Protein AF-A0A7W7RJV9-F1 (afdb_monomer)

pLDDT: mean 76.3, std 21.94, range [30.33, 95.81]

Secondary structure (DSSP, 8-state):
-------------------PPP---SPPPPHHHHHHHHHHHHHHHHHHHHHHHHHHHHHHHHHHHHHHHHHHHHHHHHHHHHHHHHHHHHHHHHHTT-HHHHHHHHHHHHHHHHHHHHTTEEEE--TT-BHHHHGGGEEEEE--TT--GGGEEEEEEEE-EEEETTS-EEEPEEEEEEE--------S-----------------------------------

Solvent-accessible surface area (backbone atoms only — not comparable to full-atom values): 14125 Å² total; per-residue (Å²): 139,88,80,91,80,82,81,78,86,82,80,86,81,88,74,86,81,67,88,70,76,82,78,78,87,62,80,79,75,54,70,67,58,55,51,52,50,52,54,53,47,52,52,49,52,50,50,50,50,53,48,50,53,50,51,52,51,49,52,50,52,50,55,49,50,52,51,52,52,51,52,52,49,54,52,46,42,52,46,52,51,50,48,53,48,43,74,76,38,48,67,66,36,46,77,70,69,38,51,71,57,55,51,52,52,51,51,48,48,54,51,53,51,51,52,45,42,74,73,41,39,42,79,41,74,62,58,74,37,50,35,77,82,44,53,95,48,44,42,79,79,42,70,63,81,99,62,59,62,86,47,24,20,24,69,40,63,81,39,60,11,34,29,35,78,87,68,52,73,78,39,55,16,32,28,30,44,34,72,63,66,77,86,74,78,86,71,81,85,84,89,74,91,76,88,89,88,88,85,84,90,83,86,85,84,88,79,89,85,87,92,83,92,78,89,79,91,78,90,88,79,87,134

Foldseek 3Di:
DDDDDDDDDDDDDDDPPDDDDPPPPDDPPDVVVVVVVVVVVVVVVVVVVVVVVVVVVVVVVVVVVVVVLVVLQVLLQVLVVLVVCCVVCVVVCVVVVNPVVSVVSVVVSVVSQVVSVVVQKHKAWQAFHQCVVQVVQADEPEEDPPDDSRQKGFNGFPGIWIAGNVGRTSHGTYTYIDGDDPDPPPDDDPPPPDDDDDDDDDDDDDDDDDDDDDDDDDDDDDD

Mean predicted aligned error: 17.77 Å

Structure (mmCIF, N/CA/C/O backbone):
data_AF-A0A7W7RJV9-F1
#
_entry.id   AF-A0A7W7RJV9-F1
#
loop_
_atom_site.group_PDB
_atom_site.id
_atom_site.type_symbol
_atom_site.label_atom_id
_atom_site.label_alt_id
_atom_site.label_comp_id
_atom_site.label_asym_id
_atom_site.label_entity_id
_atom_site.label_seq_id
_atom_site.pdbx_PDB_ins_code
_atom_site.Cartn_x
_atom_site.Cartn_y
_atom_site.Cartn_z
_atom_site.occupancy
_atom_site.B_iso_or_equiv
_atom_site.auth_seq_id
_atom_site.auth_comp_id
_atom_site.auth_asym_id
_atom_site.auth_atom_id
_atom_site.pdbx_PDB_model_num
ATOM 1 N N . MET A 1 1 ? 102.766 18.870 -5.580 1.00 38.28 1 MET A N 1
ATOM 2 C CA . MET A 1 1 ? 103.382 17.533 -5.760 1.00 38.28 1 MET A CA 1
ATOM 3 C C . MET A 1 1 ? 102.440 16.533 -5.104 1.00 38.28 1 MET A C 1
ATOM 5 O O . MET A 1 1 ? 102.032 16.810 -3.995 1.00 38.28 1 MET A O 1
ATOM 9 N N . GLY A 1 2 ? 101.924 15.459 -5.689 1.00 41.22 2 GLY A N 1
ATOM 10 C CA . GLY A 1 2 ? 102.354 14.639 -6.813 1.00 41.22 2 GLY A CA 1
ATOM 11 C C . GLY A 1 2 ? 102.197 13.181 -6.363 1.00 41.22 2 GLY A C 1
ATOM 12 O O . GLY A 1 2 ? 102.908 12.782 -5.455 1.00 41.22 2 GLY A O 1
ATOM 13 N N . ASN A 1 3 ? 101.220 12.460 -6.927 1.00 41.50 3 ASN A N 1
ATOM 14 C CA . ASN A 1 3 ? 101.158 10.995 -7.131 1.00 41.50 3 ASN A CA 1
ATOM 15 C C . ASN A 1 3 ? 99.705 10.645 -7.495 1.00 41.50 3 ASN A C 1
ATOM 17 O O . ASN A 1 3 ? 98.831 10.618 -6.640 1.00 41.50 3 ASN A O 1
ATOM 21 N N . LYS A 1 4 ? 99.303 10.606 -8.774 1.00 49.09 4 LYS A N 1
ATOM 22 C CA . LYS A 1 4 ? 99.668 9.634 -9.827 1.00 49.09 4 LYS A CA 1
ATOM 23 C C . LYS A 1 4 ? 99.605 8.189 -9.324 1.00 49.09 4 LYS A C 1
ATOM 25 O O . LYS A 1 4 ? 100.607 7.659 -8.874 1.00 49.09 4 LYS A O 1
ATOM 30 N N . ASN A 1 5 ? 98.415 7.591 -9.411 1.00 48.25 5 ASN A N 1
ATOM 31 C CA . ASN A 1 5 ? 98.190 6.245 -9.959 1.00 48.25 5 ASN A CA 1
ATOM 32 C C . ASN A 1 5 ? 96.682 5.952 -9.989 1.00 48.25 5 ASN A C 1
ATOM 34 O O . ASN A 1 5 ? 96.134 5.252 -9.144 1.00 48.25 5 ASN A O 1
ATOM 38 N N . LYS A 1 6 ? 95.994 6.528 -10.985 1.00 53.09 6 LYS A N 1
ATOM 39 C CA . LYS A 1 6 ? 94.643 6.100 -11.356 1.00 53.09 6 LYS A CA 1
ATOM 40 C C . LYS A 1 6 ? 94.763 4.858 -12.237 1.00 53.09 6 LYS A C 1
ATOM 42 O O . LYS A 1 6 ? 95.297 4.912 -13.342 1.00 53.09 6 LYS A O 1
ATOM 47 N N . ASN A 1 7 ? 94.292 3.759 -11.659 1.00 52.84 7 ASN A N 1
ATOM 48 C CA . ASN A 1 7 ? 93.896 2.483 -12.249 1.00 52.84 7 ASN A CA 1
ATOM 49 C C . ASN A 1 7 ? 93.634 2.559 -13.763 1.00 52.84 7 ASN A C 1
ATOM 51 O O . ASN A 1 7 ? 92.825 3.345 -14.240 1.00 52.84 7 ASN A O 1
ATOM 55 N N . ARG A 1 8 ? 94.441 1.852 -14.556 1.00 47.34 8 ARG A N 1
ATOM 56 C CA . ARG A 1 8 ? 94.204 0.459 -14.985 1.00 47.34 8 ARG A CA 1
ATOM 57 C C . ARG A 1 8 ? 93.011 0.346 -15.944 1.00 47.34 8 ARG A C 1
ATOM 59 O O . ARG A 1 8 ? 91.892 0.082 -15.541 1.00 47.34 8 ARG A O 1
ATOM 66 N N . ARG A 1 9 ? 93.349 0.473 -17.232 1.00 52.06 9 ARG A N 1
ATOM 67 C CA . ARG A 1 9 ? 92.818 -0.287 -18.378 1.00 52.06 9 ARG A CA 1
ATOM 68 C C . ARG A 1 9 ? 91.294 -0.493 -18.421 1.00 52.06 9 ARG A C 1
ATOM 70 O O . ARG A 1 9 ? 90.807 -1.538 -18.014 1.00 52.06 9 ARG A O 1
ATOM 77 N N . LEU A 1 10 ? 90.598 0.404 -19.116 1.00 48.97 10 LEU A N 1
ATOM 78 C CA . LEU A 1 10 ? 89.437 0.033 -19.928 1.00 48.97 10 LEU A CA 1
ATOM 79 C C . LEU A 1 10 ? 89.770 0.344 -21.386 1.00 48.97 10 LEU A C 1
ATOM 81 O O . LEU A 1 10 ? 89.721 1.486 -21.836 1.00 48.97 10 LEU A O 1
ATOM 85 N N . ARG A 1 11 ? 90.203 -0.697 -22.104 1.00 47.69 11 ARG A N 1
ATOM 86 C CA . ARG A 1 11 ? 90.240 -0.680 -23.561 1.00 47.69 11 ARG A CA 1
ATOM 87 C C . ARG A 1 11 ? 88.799 -0.786 -24.054 1.00 47.69 11 ARG A C 1
ATOM 89 O O . ARG A 1 11 ? 88.106 -1.743 -23.740 1.00 47.69 11 ARG A O 1
ATOM 96 N N . GLN A 1 12 ? 88.409 0.261 -24.766 1.00 54.50 12 GLN A N 1
ATOM 97 C CA . GLN A 1 12 ? 87.421 0.334 -25.837 1.00 54.50 12 GLN A CA 1
ATOM 98 C C . GLN A 1 12 ? 86.868 -1.021 -26.310 1.00 54.50 12 GLN A C 1
ATOM 100 O O . GLN A 1 12 ? 87.558 -1.749 -27.015 1.00 54.50 12 GLN A O 1
ATOM 105 N N . ASN A 1 13 ? 85.593 -1.269 -26.009 1.00 46.00 13 ASN A N 1
ATOM 106 C CA . ASN A 1 13 ? 84.692 -2.036 -26.864 1.00 46.00 13 ASN A CA 1
ATOM 107 C C . ASN A 1 13 ? 83.568 -1.076 -27.269 1.00 46.00 13 ASN A C 1
ATOM 109 O O . ASN A 1 13 ? 82.638 -0.829 -26.507 1.00 46.00 13 ASN A O 1
ATOM 113 N N . PHE A 1 14 ? 83.729 -0.458 -28.436 1.00 46.41 14 PHE A N 1
ATOM 114 C CA . PHE A 1 14 ? 82.689 0.311 -29.109 1.00 46.41 14 PHE A CA 1
ATOM 115 C C . PHE A 1 14 ? 81.897 -0.680 -29.969 1.00 46.41 14 PHE A C 1
ATOM 117 O O . PHE A 1 14 ? 82.370 -1.097 -31.023 1.00 46.41 14 PHE A O 1
ATOM 124 N N . THR A 1 15 ? 80.708 -1.072 -29.523 1.00 50.03 15 THR A N 1
ATOM 125 C CA . THR A 1 15 ? 79.675 -1.650 -30.391 1.00 50.03 15 THR A CA 1
ATOM 126 C C . THR A 1 15 ? 78.536 -0.640 -30.461 1.00 50.03 15 THR A C 1
ATOM 128 O O . THR A 1 15 ? 77.871 -0.425 -29.447 1.00 50.03 15 THR A O 1
ATOM 131 N N . PRO A 1 16 ? 78.323 0.035 -31.604 1.00 49.34 16 PRO A N 1
ATOM 132 C CA . PRO A 1 16 ? 77.148 0.862 -31.790 1.00 49.34 16 PRO A CA 1
ATOM 133 C C . PRO A 1 16 ? 75.985 -0.078 -32.106 1.00 49.34 16 PRO A C 1
ATOM 135 O O . PRO A 1 16 ? 75.758 -0.415 -33.269 1.00 49.34 16 PRO A O 1
ATOM 138 N N . ASP A 1 17 ? 75.269 -0.531 -31.077 1.00 46.47 17 ASP A N 1
ATOM 139 C CA . ASP A 1 17 ? 73.952 -1.127 -31.289 1.00 46.47 17 ASP A CA 1
ATOM 140 C C . ASP A 1 17 ? 73.002 -0.003 -31.691 1.00 46.47 17 ASP A C 1
ATOM 142 O O . ASP A 1 17 ? 72.461 0.752 -30.884 1.00 46.47 17 ASP A O 1
ATOM 146 N N . ARG A 1 18 ? 72.912 0.145 -33.012 1.00 50.66 18 ARG A N 1
ATOM 147 C CA . ARG A 1 18 ? 71.889 0.899 -33.712 1.00 50.66 18 ARG A CA 1
ATOM 148 C C . ARG A 1 18 ? 70.523 0.480 -33.189 1.00 50.66 18 ARG A C 1
ATOM 150 O O . ARG A 1 18 ? 70.216 -0.707 -33.116 1.00 50.66 18 ARG A O 1
ATOM 157 N N . GLU A 1 19 ? 69.703 1.487 -32.938 1.00 53.09 19 GLU A N 1
ATOM 158 C CA . GLU A 1 19 ? 68.248 1.428 -32.960 1.00 53.09 19 GLU A CA 1
ATOM 159 C C . GLU A 1 19 ? 67.774 0.472 -34.071 1.00 53.09 19 GLU A C 1
ATOM 161 O O . GLU A 1 19 ? 67.789 0.798 -35.259 1.00 53.09 19 GLU A O 1
ATOM 166 N N . ARG A 1 20 ? 67.393 -0.750 -33.689 1.00 51.50 20 ARG A N 1
ATOM 167 C CA . ARG A 1 20 ? 66.566 -1.615 -34.527 1.00 51.50 20 ARG A CA 1
ATOM 168 C C . ARG A 1 20 ? 65.123 -1.168 -34.295 1.00 51.50 20 ARG A C 1
ATOM 170 O O . ARG A 1 20 ? 64.656 -1.302 -33.163 1.00 51.50 20 ARG A O 1
ATOM 177 N N . PRO A 1 21 ? 64.398 -0.661 -35.307 1.00 59.56 21 PRO A N 1
ATOM 178 C CA . PRO A 1 21 ? 62.947 -0.605 -35.200 1.00 59.56 21 PRO A CA 1
ATOM 179 C C . PRO A 1 21 ? 62.436 -2.035 -34.955 1.00 59.56 21 PRO A C 1
ATOM 181 O O . PRO A 1 21 ? 63.028 -2.980 -35.494 1.00 59.56 21 PRO A O 1
ATOM 184 N N . PRO A 1 22 ? 61.388 -2.237 -34.138 1.00 60.84 22 PRO A N 1
ATOM 185 C CA . PRO A 1 22 ? 60.830 -3.568 -33.964 1.00 60.84 22 PRO A CA 1
ATOM 186 C C . PRO A 1 22 ? 60.347 -4.061 -35.333 1.00 60.84 22 PRO A C 1
ATOM 188 O O . PRO A 1 22 ? 59.474 -3.449 -35.948 1.00 60.84 22 PRO A O 1
ATOM 191 N N . LEU A 1 23 ? 60.954 -5.144 -35.826 1.00 53.78 23 LEU A N 1
ATOM 192 C CA . LEU A 1 23 ? 60.407 -5.918 -36.932 1.00 53.78 23 LEU A CA 1
ATOM 193 C C . LEU A 1 23 ? 59.038 -6.424 -36.473 1.00 53.78 23 LEU A C 1
ATOM 195 O O . LEU A 1 23 ? 58.940 -7.260 -35.576 1.00 53.78 23 LEU A O 1
ATOM 199 N N . LEU A 1 24 ? 57.982 -5.853 -37.048 1.00 59.72 24 LEU A N 1
ATOM 200 C CA . LEU A 1 24 ? 56.640 -6.415 -37.005 1.00 59.72 24 LEU A CA 1
ATOM 201 C C . LEU A 1 24 ? 56.666 -7.685 -37.863 1.00 59.72 24 LEU A C 1
ATOM 203 O O . LEU A 1 24 ? 56.308 -7.657 -39.037 1.00 59.72 24 LEU A O 1
ATOM 207 N N . ASP A 1 25 ? 57.157 -8.781 -37.287 1.00 53.12 25 ASP A N 1
ATOM 208 C CA . ASP A 1 25 ? 57.083 -10.106 -37.894 1.00 53.12 25 ASP A CA 1
ATOM 209 C C . ASP A 1 25 ? 55.628 -10.591 -37.832 1.00 53.12 25 ASP A C 1
ATOM 211 O O . ASP A 1 25 ? 55.163 -11.165 -36.847 1.00 53.12 25 ASP A O 1
ATOM 2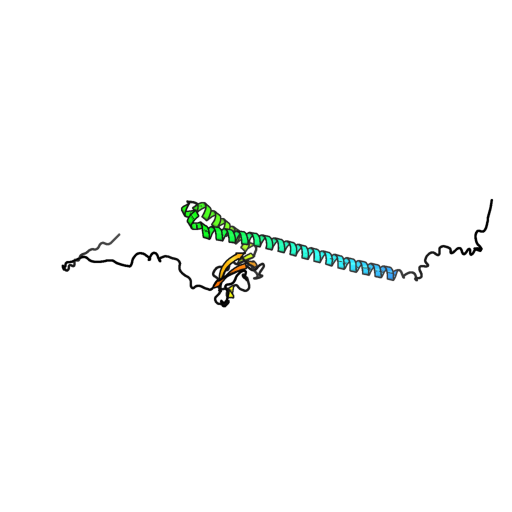15 N N . GLY A 1 26 ? 54.895 -10.318 -38.907 1.00 59.75 26 GLY A N 1
ATOM 216 C CA . GLY A 1 26 ? 53.591 -10.889 -39.207 1.00 59.75 26 GLY A CA 1
ATOM 217 C C . GLY A 1 26 ? 53.246 -10.602 -40.664 1.00 59.75 26 GLY A C 1
ATOM 218 O O . GLY A 1 26 ? 53.360 -9.459 -41.105 1.00 59.75 26 GLY A O 1
ATOM 219 N N . GLU A 1 27 ? 52.858 -11.628 -41.427 1.00 63.91 27 GLU A N 1
ATOM 220 C CA . GLU A 1 27 ? 52.276 -11.428 -42.760 1.00 63.91 27 GLU A CA 1
ATOM 221 C C . GLU A 1 27 ? 51.146 -10.388 -42.673 1.00 63.91 27 GLU A C 1
ATOM 223 O O . GLU A 1 27 ? 50.364 -10.428 -41.716 1.00 63.91 27 GLU A O 1
ATOM 228 N N . PRO A 1 28 ? 51.040 -9.446 -43.632 1.00 63.75 28 PRO A N 1
ATOM 229 C CA . PRO A 1 28 ? 49.958 -8.473 -43.619 1.00 63.75 28 PRO A CA 1
ATOM 230 C C . PRO A 1 28 ? 48.624 -9.226 -43.616 1.00 63.75 28 PRO A C 1
ATOM 232 O O . PRO A 1 28 ? 48.346 -9.990 -44.543 1.00 63.75 28 PRO A O 1
ATOM 235 N N . GLU A 1 29 ? 47.817 -9.037 -42.562 1.00 66.88 29 GLU A N 1
ATOM 236 C CA . GLU A 1 29 ? 46.482 -9.638 -42.471 1.00 66.88 29 GLU A CA 1
ATOM 237 C C . GLU A 1 29 ? 45.741 -9.353 -43.782 1.00 66.88 29 GLU A C 1
ATOM 239 O O . GLU A 1 29 ? 45.602 -8.197 -44.197 1.00 66.88 29 GLU A O 1
ATOM 244 N N . ALA A 1 30 ? 45.275 -10.412 -44.451 1.00 80.25 30 ALA A N 1
ATOM 245 C CA . ALA A 1 30 ? 44.516 -10.252 -45.679 1.00 80.25 30 ALA A CA 1
ATOM 246 C C . ALA A 1 30 ? 43.327 -9.307 -45.412 1.00 80.25 30 ALA A C 1
ATOM 248 O O . ALA A 1 30 ? 42.640 -9.459 -44.396 1.00 80.25 30 ALA A O 1
ATOM 249 N N . PRO A 1 31 ? 43.035 -8.347 -46.306 1.00 78.56 31 PRO A N 1
ATOM 250 C CA . PRO A 1 31 ? 42.028 -7.311 -46.062 1.00 78.56 31 PRO A CA 1
ATOM 251 C C . PRO A 1 31 ? 40.634 -7.880 -45.743 1.00 78.56 31 PRO A C 1
ATOM 253 O O . PRO A 1 31 ? 39.865 -7.273 -45.001 1.00 78.56 31 PRO A O 1
ATOM 256 N N . SER A 1 32 ? 40.321 -9.087 -46.225 1.00 79.25 32 SER A N 1
ATOM 257 C CA . SER A 1 32 ? 39.095 -9.821 -45.888 1.00 79.25 32 SER A CA 1
ATOM 258 C C . SER A 1 32 ? 38.987 -10.195 -44.401 1.00 79.25 32 SER A C 1
ATOM 260 O O . SER A 1 32 ? 37.891 -10.154 -43.839 1.00 79.25 32 SER A O 1
ATOM 262 N N . VAL A 1 33 ? 40.103 -10.514 -43.741 1.00 84.75 33 VAL A N 1
ATOM 263 C CA . VAL A 1 33 ? 40.160 -10.846 -42.307 1.00 84.75 33 VAL A CA 1
ATOM 264 C C . VAL A 1 33 ? 39.883 -9.604 -41.464 1.00 84.75 33 VAL A C 1
ATOM 266 O O . VAL A 1 33 ? 39.096 -9.670 -40.516 1.00 84.75 33 VAL A O 1
ATOM 269 N N . VAL A 1 34 ? 40.444 -8.457 -41.860 1.00 82.69 34 VAL A N 1
ATOM 270 C CA . VAL A 1 34 ? 40.201 -7.160 -41.212 1.00 82.69 34 VAL A CA 1
ATOM 271 C C . VAL A 1 34 ? 38.725 -6.770 -41.327 1.00 82.69 34 VAL A C 1
ATOM 273 O O . VAL A 1 34 ? 38.093 -6.461 -40.317 1.00 82.69 34 VAL A O 1
ATOM 276 N N . VAL A 1 35 ? 38.131 -6.872 -42.523 1.00 86.25 35 VAL A N 1
ATOM 277 C CA . VAL A 1 35 ? 36.700 -6.585 -42.740 1.00 86.25 35 VAL A CA 1
ATOM 278 C C . VAL A 1 35 ? 35.814 -7.523 -41.920 1.00 86.25 35 VAL A C 1
ATOM 280 O O . VAL A 1 35 ? 34.884 -7.069 -41.255 1.00 86.25 35 VAL A O 1
ATOM 283 N N . HIS A 1 36 ? 36.104 -8.825 -41.903 1.00 87.62 36 HIS A N 1
ATOM 284 C CA . HIS A 1 36 ? 35.328 -9.777 -41.111 1.00 87.62 36 HIS A CA 1
ATOM 285 C C . HIS A 1 36 ? 35.440 -9.499 -39.602 1.00 87.62 36 HIS A C 1
ATOM 287 O O . HIS A 1 36 ? 34.437 -9.572 -38.887 1.00 87.62 36 HIS A O 1
ATOM 293 N N . ARG A 1 37 ? 36.630 -9.130 -39.102 1.00 88.19 37 ARG A N 1
ATOM 294 C CA . ARG A 1 37 ? 36.833 -8.723 -37.703 1.00 88.19 37 ARG A CA 1
ATOM 295 C C . ARG A 1 37 ? 36.028 -7.461 -37.371 1.00 88.19 37 ARG A C 1
ATOM 297 O O . ARG A 1 37 ? 35.353 -7.470 -36.344 1.00 88.19 37 ARG A O 1
ATOM 304 N N . LEU A 1 38 ? 36.033 -6.450 -38.244 1.00 88.88 38 LEU A N 1
ATOM 305 C CA . LEU A 1 38 ? 35.263 -5.208 -38.082 1.00 88.88 38 LEU A CA 1
ATOM 306 C C . LEU A 1 38 ? 33.747 -5.447 -38.105 1.00 88.88 38 LEU A C 1
ATOM 308 O O . LEU A 1 38 ? 33.021 -4.927 -37.265 1.00 88.88 38 LEU A O 1
ATOM 312 N N . LEU A 1 39 ? 33.249 -6.281 -39.021 1.00 90.94 39 LEU A N 1
ATOM 313 C CA . LEU A 1 39 ? 31.827 -6.640 -39.056 1.00 90.94 39 LEU A CA 1
ATOM 314 C C . LEU A 1 39 ? 31.419 -7.431 -37.809 1.00 90.94 39 LEU A C 1
ATOM 316 O O . LEU A 1 39 ? 30.324 -7.245 -37.279 1.00 90.94 39 LEU A O 1
ATOM 320 N N . LYS A 1 40 ? 32.295 -8.315 -37.318 1.00 90.12 40 LYS A N 1
ATOM 321 C CA . LYS A 1 40 ? 32.047 -9.084 -36.096 1.00 90.12 40 LYS A CA 1
ATOM 322 C C . LYS A 1 40 ? 32.075 -8.198 -34.850 1.00 90.12 40 LYS A C 1
ATOM 324 O O . LYS A 1 40 ? 31.255 -8.428 -33.965 1.00 90.12 40 LYS A O 1
ATOM 329 N N . SER A 1 41 ? 32.973 -7.213 -34.760 1.00 87.56 41 SER A N 1
ATOM 330 C CA . SER A 1 41 ? 32.966 -6.242 -33.658 1.00 87.56 41 SER A CA 1
ATOM 331 C C . SER A 1 41 ? 31.729 -5.352 -33.724 1.00 87.56 41 SER A C 1
ATOM 333 O O . SER A 1 41 ? 30.997 -5.317 -32.748 1.00 87.56 41 SER A O 1
ATOM 335 N N . ALA A 1 42 ? 31.389 -4.795 -34.889 1.00 87.06 42 ALA A N 1
ATOM 336 C CA . ALA A 1 42 ? 30.191 -3.970 -35.054 1.00 87.06 42 ALA A CA 1
ATOM 337 C C . ALA A 1 42 ? 28.898 -4.716 -34.675 1.00 87.06 42 ALA A C 1
ATOM 339 O O . ALA A 1 42 ? 28.036 -4.162 -34.000 1.00 87.06 42 ALA A O 1
ATOM 340 N N . LYS A 1 43 ? 28.771 -6.004 -35.036 1.00 90.00 43 LYS A N 1
ATOM 341 C CA . LYS A 1 43 ? 27.638 -6.845 -34.605 1.00 90.00 43 LYS A CA 1
ATOM 342 C C . LYS A 1 43 ? 27.598 -7.063 -33.090 1.00 90.00 43 LYS A C 1
ATOM 344 O O . LYS A 1 43 ? 26.512 -7.110 -32.518 1.00 90.00 43 LYS A O 1
ATOM 349 N N . ARG A 1 44 ? 28.754 -7.221 -32.436 1.00 89.00 44 ARG A N 1
ATOM 350 C CA . ARG A 1 44 ? 28.827 -7.331 -30.968 1.00 89.00 44 ARG A CA 1
ATOM 351 C C . ARG A 1 44 ? 28.486 -6.009 -30.297 1.00 89.00 44 ARG A C 1
ATOM 353 O O . ARG A 1 44 ? 27.721 -6.021 -29.346 1.00 89.00 44 ARG A O 1
ATOM 360 N N . ASP A 1 45 ? 28.993 -4.898 -30.814 1.00 89.81 45 ASP A N 1
ATOM 361 C CA . ASP A 1 45 ? 28.715 -3.562 -30.287 1.00 89.81 45 ASP A CA 1
ATOM 362 C C . ASP A 1 45 ? 27.225 -3.235 -30.423 1.00 89.81 45 ASP A C 1
ATOM 364 O O . ASP A 1 45 ? 26.609 -2.756 -29.477 1.00 89.81 45 ASP A O 1
ATOM 368 N N . GLN A 1 46 ? 26.609 -3.611 -31.548 1.00 90.31 46 GLN A N 1
ATOM 369 C CA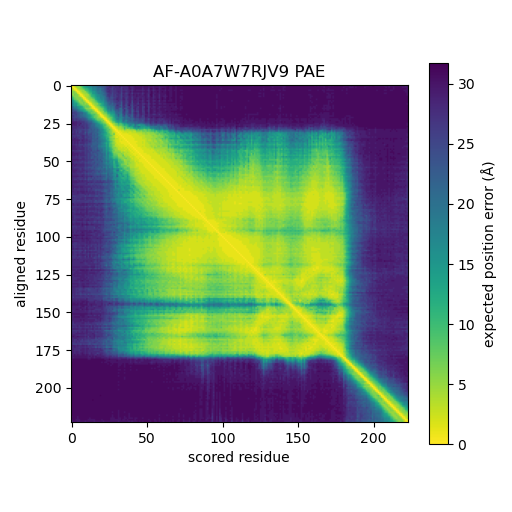 . GLN A 1 46 ? 25.164 -3.517 -31.738 1.00 90.31 46 GLN A CA 1
ATOM 370 C C . GLN A 1 46 ? 24.394 -4.390 -30.736 1.00 90.31 46 GLN A C 1
ATOM 372 O O . GLN A 1 46 ? 23.427 -3.922 -30.140 1.00 90.31 46 GLN A O 1
ATOM 377 N N . ALA A 1 47 ? 24.804 -5.645 -30.525 1.00 91.00 47 ALA A N 1
ATOM 378 C CA . ALA A 1 47 ? 24.159 -6.522 -29.546 1.00 91.00 47 ALA A CA 1
ATOM 379 C C . ALA A 1 47 ? 24.291 -5.978 -28.113 1.00 91.00 47 ALA A C 1
ATOM 381 O O . ALA A 1 47 ? 23.317 -5.976 -27.363 1.00 91.00 47 ALA A O 1
ATOM 382 N N . ASN A 1 48 ? 25.467 -5.459 -27.756 1.00 91.44 48 ASN A N 1
ATOM 383 C CA . ASN A 1 48 ? 25.724 -4.834 -26.464 1.00 91.44 48 ASN A CA 1
ATOM 384 C C . ASN A 1 48 ? 24.886 -3.566 -26.281 1.00 91.44 48 ASN A C 1
ATOM 386 O O . ASN A 1 48 ? 24.299 -3.391 -25.221 1.00 91.44 48 ASN A O 1
ATOM 390 N N . ALA A 1 49 ? 24.763 -2.725 -27.311 1.00 91.31 49 ALA A N 1
ATOM 391 C CA . ALA A 1 49 ? 23.922 -1.532 -27.273 1.00 91.31 49 ALA A CA 1
ATOM 392 C C . ALA A 1 49 ? 22.436 -1.884 -27.099 1.00 91.31 49 ALA A C 1
ATOM 394 O O . ALA A 1 49 ? 21.751 -1.277 -26.283 1.00 91.31 49 ALA A O 1
ATOM 395 N N . VAL A 1 50 ? 21.932 -2.902 -27.808 1.00 93.56 50 VAL A N 1
ATOM 396 C CA . VAL A 1 50 ? 20.543 -3.370 -27.646 1.00 93.56 50 VAL A CA 1
ATOM 397 C C . VAL A 1 50 ? 20.304 -3.930 -26.244 1.00 93.56 50 VAL A C 1
ATOM 399 O O . VAL A 1 50 ? 19.259 -3.662 -25.653 1.00 93.56 50 VAL A O 1
ATOM 402 N N . ASN A 1 51 ? 21.253 -4.692 -25.700 1.00 93.88 51 ASN A N 1
ATOM 403 C CA . ASN A 1 51 ? 21.151 -5.205 -24.335 1.00 93.88 51 ASN A CA 1
ATOM 404 C C . ASN A 1 51 ? 21.204 -4.071 -23.305 1.00 93.88 51 ASN A C 1
ATOM 406 O O . ASN A 1 51 ? 20.351 -4.037 -22.430 1.00 93.88 51 ASN A O 1
ATOM 410 N N . ALA A 1 52 ? 22.102 -3.096 -23.469 1.00 94.31 52 ALA A N 1
ATOM 411 C CA . ALA A 1 52 ? 22.180 -1.924 -22.600 1.00 94.31 52 ALA A CA 1
ATOM 412 C C . ALA A 1 52 ? 20.863 -1.136 -22.588 1.00 94.31 52 ALA A C 1
ATOM 414 O O . ALA A 1 52 ? 20.341 -0.845 -21.520 1.00 94.31 52 ALA A O 1
ATOM 415 N N . VAL A 1 53 ? 20.258 -0.884 -23.756 1.00 94.31 53 VAL A N 1
ATOM 416 C CA . VAL A 1 53 ? 18.947 -0.214 -23.842 1.00 94.31 53 VAL A CA 1
ATOM 417 C C . VAL A 1 53 ? 17.846 -1.034 -23.162 1.00 94.31 53 VAL A C 1
ATOM 419 O O . VAL A 1 53 ? 16.975 -0.474 -22.500 1.00 94.31 53 VAL A O 1
ATOM 422 N N . ARG A 1 54 ? 17.863 -2.368 -23.293 1.00 94.56 54 ARG A N 1
ATOM 423 C CA . ARG A 1 54 ? 16.901 -3.244 -22.601 1.00 94.56 54 ARG A CA 1
ATOM 424 C C . ARG A 1 54 ? 17.083 -3.215 -21.091 1.00 94.56 54 ARG A C 1
ATOM 426 O O . ARG A 1 54 ? 16.087 -3.182 -20.374 1.00 94.56 54 ARG A O 1
ATOM 433 N N . ASP A 1 55 ? 18.320 -3.234 -20.620 1.00 94.44 55 ASP A N 1
ATOM 434 C CA . ASP A 1 55 ? 18.626 -3.196 -19.195 1.00 94.44 55 ASP A CA 1
ATOM 435 C C . ASP A 1 55 ? 18.285 -1.823 -18.606 1.00 94.44 55 ASP A C 1
ATOM 437 O O . ASP A 1 55 ? 17.673 -1.751 -17.545 1.00 94.44 55 ASP A O 1
ATOM 441 N N . GLU A 1 56 ? 18.551 -0.732 -19.326 1.00 93.69 56 GLU A N 1
ATOM 442 C CA . GLU A 1 56 ? 18.093 0.609 -18.954 1.00 93.69 56 GLU A CA 1
ATOM 443 C C . GLU A 1 56 ? 16.565 0.692 -18.884 1.00 93.69 56 GLU A C 1
ATOM 445 O O . GLU A 1 56 ? 16.030 1.224 -17.911 1.00 93.69 56 GLU A O 1
ATOM 450 N N . ALA A 1 57 ? 15.854 0.142 -19.873 1.00 93.12 57 ALA A N 1
ATOM 451 C CA . ALA A 1 57 ? 14.394 0.113 -19.875 1.00 93.12 57 ALA A CA 1
ATOM 452 C C . ALA A 1 57 ? 13.841 -0.690 -18.687 1.00 93.12 57 ALA A C 1
ATOM 454 O O . ALA A 1 57 ? 12.928 -0.223 -18.007 1.00 93.12 57 ALA A O 1
ATOM 455 N N . ARG A 1 58 ? 14.424 -1.859 -18.386 1.00 94.31 58 ARG A N 1
ATOM 456 C CA . ARG A 1 58 ? 14.066 -2.662 -17.204 1.00 94.31 58 ARG A CA 1
ATOM 457 C C . ARG A 1 58 ? 14.274 -1.880 -15.916 1.00 94.31 58 ARG A C 1
ATOM 459 O O . ARG A 1 58 ? 13.339 -1.750 -15.136 1.00 94.31 58 ARG A O 1
ATOM 466 N N . GLN A 1 59 ? 15.444 -1.270 -15.746 1.00 94.75 59 GLN A N 1
ATOM 467 C CA . GLN A 1 59 ? 15.736 -0.470 -14.559 1.00 94.75 59 GLN A CA 1
ATOM 468 C C . GLN A 1 59 ? 14.813 0.748 -14.430 1.00 94.75 59 GLN A C 1
ATOM 470 O O . GLN A 1 59 ? 14.500 1.170 -13.320 1.00 94.75 59 GLN A O 1
ATOM 475 N N . GLN A 1 60 ? 14.397 1.366 -15.539 1.00 92.94 60 GLN A N 1
ATOM 476 C CA . GLN A 1 60 ? 13.438 2.471 -15.498 1.00 92.94 60 GLN A CA 1
ATOM 477 C C . GLN A 1 60 ? 12.063 2.004 -15.016 1.00 92.94 60 GLN A C 1
ATOM 479 O O . GLN A 1 60 ? 11.471 2.677 -14.173 1.00 92.94 60 GLN A O 1
ATOM 484 N N . VAL A 1 61 ? 11.588 0.857 -15.506 1.00 92.88 61 VAL A N 1
ATOM 485 C CA . VAL A 1 61 ? 10.320 0.256 -15.072 1.00 92.88 61 VAL A CA 1
ATOM 486 C C . VAL A 1 61 ? 10.383 -0.150 -13.600 1.00 92.88 61 VAL A C 1
ATOM 488 O O . VAL A 1 61 ? 9.473 0.185 -12.849 1.00 92.88 61 VAL A O 1
ATOM 491 N N . GLU A 1 62 ? 11.469 -0.788 -13.163 1.00 90.88 62 GLU A N 1
ATOM 492 C CA . GLU A 1 62 ? 11.688 -1.155 -11.756 1.00 90.88 62 GLU A CA 1
ATOM 493 C C . GLU A 1 62 ? 11.671 0.081 -10.853 1.00 90.88 62 GLU A C 1
ATOM 495 O O . GLU A 1 62 ? 10.881 0.153 -9.919 1.00 90.88 62 GLU A O 1
ATOM 500 N N . ARG A 1 63 ? 12.425 1.132 -11.202 1.00 92.38 63 ARG A N 1
ATOM 501 C CA . ARG A 1 63 ? 12.426 2.389 -10.436 1.00 92.38 63 ARG A CA 1
ATOM 502 C C . ARG A 1 63 ? 11.055 3.060 -10.384 1.00 92.38 63 ARG A C 1
ATOM 504 O O . ARG A 1 63 ? 10.737 3.716 -9.395 1.00 92.38 63 ARG A O 1
ATOM 511 N N . GLN A 1 64 ? 10.264 2.976 -11.454 1.00 89.56 64 GLN A N 1
ATOM 512 C CA . GLN A 1 64 ? 8.893 3.490 -11.447 1.00 89.56 64 GLN A CA 1
ATOM 513 C C . GLN A 1 64 ? 8.004 2.654 -10.529 1.00 89.56 64 GLN A C 1
ATOM 515 O O . GLN A 1 64 ? 7.289 3.228 -9.709 1.00 89.56 64 GLN A O 1
ATOM 520 N N . ARG A 1 65 ? 8.093 1.322 -10.615 1.00 88.56 65 ARG A N 1
ATOM 521 C CA . ARG A 1 65 ? 7.366 0.400 -9.740 1.00 88.56 65 ARG A CA 1
ATOM 522 C C . ARG A 1 65 ? 7.691 0.668 -8.273 1.00 88.56 65 ARG A C 1
ATOM 524 O O . ARG A 1 65 ? 6.768 0.881 -7.498 1.00 88.56 65 ARG A O 1
ATOM 531 N N . ASP A 1 66 ? 8.968 0.765 -7.918 1.00 90.00 66 ASP A N 1
ATOM 532 C CA . ASP A 1 66 ? 9.408 1.014 -6.541 1.00 90.00 66 ASP A CA 1
ATOM 533 C C . ASP A 1 6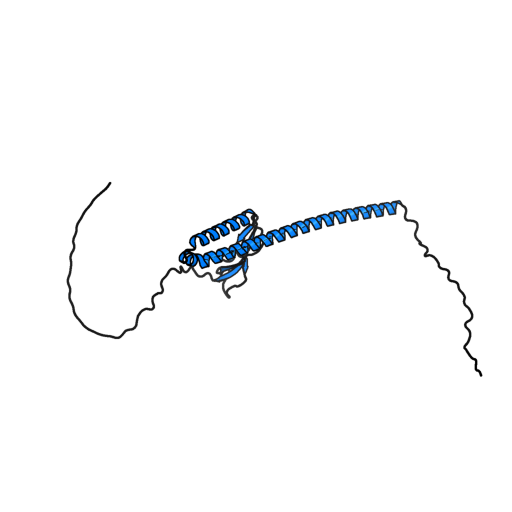6 ? 8.859 2.334 -5.992 1.00 90.00 66 ASP A C 1
ATOM 535 O O . ASP A 1 66 ? 8.395 2.400 -4.855 1.00 90.00 66 ASP A O 1
ATOM 539 N N . ARG A 1 67 ? 8.845 3.393 -6.813 1.00 90.38 67 ARG A N 1
ATOM 540 C CA . ARG A 1 67 ? 8.240 4.679 -6.432 1.00 90.38 67 ARG A CA 1
ATOM 541 C C . ARG A 1 67 ? 6.738 4.561 -6.219 1.00 90.38 67 ARG A C 1
ATOM 543 O O . ARG A 1 67 ? 6.223 5.129 -5.263 1.00 90.38 67 ARG A O 1
ATOM 550 N N . HIS A 1 68 ? 6.035 3.848 -7.098 1.00 89.06 68 HIS A N 1
ATOM 551 C CA . HIS A 1 68 ? 4.598 3.634 -6.954 1.00 89.06 68 HIS A CA 1
ATOM 552 C C . HIS A 1 68 ? 4.269 2.830 -5.695 1.00 89.06 68 HIS A C 1
ATOM 554 O O . HIS A 1 68 ? 3.374 3.224 -4.953 1.00 89.06 68 HIS A O 1
ATOM 560 N N . VAL A 1 69 ? 5.024 1.766 -5.415 1.00 89.62 69 VAL A N 1
ATOM 561 C CA . VAL A 1 69 ? 4.869 0.958 -4.198 1.00 89.62 69 VAL A CA 1
ATOM 562 C C . VAL A 1 69 ? 5.174 1.789 -2.950 1.00 89.62 69 VAL A C 1
ATOM 564 O O . VAL A 1 69 ? 4.406 1.746 -1.993 1.00 89.62 69 VAL A O 1
ATOM 567 N N . GLY A 1 70 ? 6.242 2.593 -2.969 1.00 91.38 70 GLY A N 1
ATOM 568 C CA . GLY A 1 70 ? 6.590 3.491 -1.865 1.00 91.38 70 GLY A CA 1
ATOM 569 C C . GLY A 1 70 ? 5.480 4.497 -1.553 1.00 91.38 70 GLY A C 1
ATOM 570 O O . GLY A 1 70 ? 5.055 4.606 -0.407 1.00 91.38 70 GLY A O 1
ATOM 571 N N . LEU A 1 71 ? 4.939 5.161 -2.580 1.00 92.19 71 LEU A N 1
ATOM 572 C CA . LEU A 1 71 ? 3.821 6.097 -2.422 1.00 92.19 71 LEU A CA 1
ATOM 573 C C . LEU A 1 71 ? 2.546 5.404 -1.929 1.00 92.19 71 LEU A C 1
ATOM 575 O O . LEU A 1 71 ? 1.868 5.924 -1.046 1.00 92.19 71 LEU A O 1
ATOM 579 N N . ALA A 1 72 ? 2.213 4.235 -2.480 1.00 92.62 72 ALA A N 1
ATOM 580 C CA . ALA A 1 72 ? 1.060 3.458 -2.035 1.00 92.62 72 ALA A CA 1
ATOM 581 C C . ALA A 1 72 ? 1.180 3.081 -0.551 1.00 92.62 72 ALA A C 1
ATOM 583 O O . ALA A 1 72 ? 0.198 3.146 0.185 1.00 92.62 72 ALA A O 1
ATOM 584 N N . TRP A 1 73 ? 2.390 2.745 -0.105 1.00 93.00 73 TRP A N 1
ATOM 585 C CA . TRP A 1 73 ? 2.677 2.418 1.287 1.00 93.00 73 TRP A CA 1
ATOM 586 C C . TRP A 1 73 ? 2.563 3.619 2.223 1.00 93.00 73 TRP A C 1
ATOM 588 O O . TRP A 1 73 ? 1.937 3.501 3.275 1.00 93.00 73 TRP A O 1
ATOM 598 N N . GLU A 1 74 ? 3.084 4.784 1.844 1.00 94.12 74 GLU A N 1
ATOM 599 C CA . GLU A 1 74 ? 2.911 6.015 2.627 1.00 94.12 74 GLU A CA 1
ATOM 600 C C . GLU A 1 74 ? 1.424 6.393 2.750 1.00 94.12 74 GLU A C 1
ATOM 602 O O . GLU A 1 74 ? 0.936 6.703 3.840 1.00 94.12 74 GLU A O 1
ATOM 607 N N . VAL A 1 75 ? 0.666 6.298 1.653 1.00 94.25 75 VAL A N 1
ATOM 608 C CA . VAL A 1 75 ? -0.783 6.558 1.661 1.00 94.25 75 VAL A CA 1
ATOM 609 C C . VAL A 1 75 ? -1.529 5.543 2.530 1.00 94.25 75 VAL A C 1
ATOM 611 O O . VAL A 1 75 ? -2.392 5.929 3.310 1.00 94.25 75 VAL A O 1
ATOM 614 N N . ALA A 1 76 ? -1.199 4.256 2.449 1.00 94.00 76 ALA A N 1
ATOM 615 C CA . ALA A 1 76 ? -1.819 3.243 3.300 1.00 94.00 76 ALA A CA 1
ATOM 616 C C . ALA A 1 76 ? -1.491 3.448 4.784 1.00 94.00 76 ALA A C 1
ATOM 618 O O . ALA A 1 76 ? -2.378 3.363 5.625 1.00 94.00 76 ALA A O 1
ATOM 619 N N . THR A 1 77 ? -0.244 3.789 5.108 1.00 93.62 77 THR A N 1
ATOM 620 C CA . THR A 1 77 ? 0.179 4.058 6.490 1.00 93.62 77 THR A CA 1
ATOM 621 C C . THR A 1 77 ? -0.561 5.267 7.060 1.00 93.62 77 THR A C 1
ATOM 623 O O . THR A 1 77 ? -1.127 5.192 8.145 1.00 93.62 77 THR A O 1
ATOM 626 N N . THR A 1 78 ? -0.659 6.357 6.296 1.00 94.56 78 THR A N 1
ATOM 627 C CA . THR A 1 78 ? -1.424 7.545 6.715 1.00 94.56 78 THR A CA 1
ATOM 628 C C . THR A 1 78 ? -2.923 7.271 6.847 1.00 94.56 78 THR A C 1
ATOM 630 O O . THR A 1 78 ? -3.560 7.806 7.753 1.00 94.56 78 THR A O 1
ATOM 633 N N . LEU A 1 79 ? -3.501 6.421 5.992 1.00 94.69 79 LEU A N 1
ATOM 634 C CA . LEU A 1 79 ? -4.881 5.951 6.140 1.00 94.69 79 LEU A CA 1
ATOM 635 C C . LEU A 1 79 ? -5.072 5.153 7.432 1.00 94.69 79 LEU A C 1
ATOM 637 O O . LEU A 1 79 ? -6.025 5.416 8.162 1.00 94.69 79 LEU A O 1
ATOM 641 N N . HIS A 1 80 ? -4.156 4.231 7.727 1.00 94.25 80 HIS A N 1
ATOM 642 C CA . HIS A 1 80 ? -4.165 3.423 8.948 1.00 94.25 80 HIS A CA 1
ATOM 643 C C . HIS A 1 80 ? -4.075 4.283 10.210 1.00 94.25 80 HIS A C 1
ATOM 645 O O . HIS A 1 80 ? -4.880 4.148 11.131 1.00 94.25 80 HIS A O 1
ATOM 651 N N . GLU A 1 81 ? -3.150 5.241 10.233 1.00 93.31 81 GLU A N 1
ATOM 652 C CA . GLU A 1 81 ? -3.006 6.187 11.340 1.00 93.31 81 GLU A CA 1
ATOM 653 C C . GLU A 1 81 ? -4.248 7.067 11.505 1.00 93.31 81 GLU A C 1
ATOM 655 O O . GLU A 1 81 ? -4.738 7.238 12.623 1.00 93.31 81 GLU A O 1
ATOM 660 N N . LEU A 1 82 ? -4.790 7.599 10.402 1.00 94.12 82 LEU A N 1
ATOM 661 C CA . LEU A 1 82 ? -5.999 8.420 10.423 1.00 94.12 82 LEU A CA 1
ATOM 662 C C . LEU A 1 82 ? -7.204 7.626 10.934 1.00 94.12 82 LEU A C 1
ATOM 664 O O . LEU A 1 82 ? -7.978 8.146 11.736 1.00 94.12 82 LEU A O 1
ATOM 668 N N . ARG A 1 83 ? -7.347 6.369 10.508 1.00 93.00 83 ARG A N 1
ATOM 669 C CA . ARG A 1 83 ? -8.371 5.456 11.016 1.00 93.00 83 ARG A CA 1
ATOM 670 C C . ARG A 1 83 ? -8.218 5.256 12.520 1.00 93.00 83 ARG A C 1
ATOM 672 O O . ARG A 1 83 ? -9.175 5.490 13.249 1.00 93.00 83 ARG A O 1
ATOM 679 N N . GLY A 1 84 ? -7.018 4.918 12.987 1.00 91.44 84 GLY A N 1
ATOM 680 C CA . GLY A 1 84 ? -6.759 4.725 14.413 1.00 91.44 84 GLY A CA 1
ATOM 681 C C . GLY A 1 84 ? -6.973 5.995 15.246 1.00 91.44 84 GLY A C 1
ATOM 682 O O . GLY A 1 84 ? -7.394 5.918 16.398 1.00 91.44 84 GLY A O 1
ATOM 683 N N . LEU A 1 85 ? -6.708 7.181 14.688 1.00 91.94 85 LEU A N 1
ATOM 684 C CA . LEU A 1 85 ? -7.031 8.458 15.332 1.00 91.94 85 LEU A CA 1
ATOM 685 C C . LEU A 1 85 ? -8.539 8.681 15.430 1.00 91.94 85 LEU A C 1
ATOM 687 O O . LEU A 1 85 ? -9.012 9.079 16.491 1.00 91.94 85 LEU A O 1
ATOM 691 N N . LEU A 1 86 ? -9.282 8.419 14.352 1.00 92.75 86 LEU A N 1
ATOM 692 C CA . LEU A 1 86 ? -10.739 8.512 14.363 1.00 92.75 86 LEU A CA 1
ATOM 693 C C . LEU A 1 86 ? -11.323 7.538 15.388 1.00 92.75 86 LEU A C 1
ATOM 695 O O . LEU A 1 86 ? -12.052 7.977 16.262 1.00 92.75 86 LEU A O 1
ATOM 699 N N . GLU A 1 87 ? -10.930 6.265 15.379 1.00 91.38 87 GLU A N 1
ATOM 700 C CA . GLU A 1 87 ? -11.439 5.254 16.320 1.00 91.38 87 GLU A CA 1
ATOM 701 C C . GLU A 1 87 ? -11.172 5.614 17.793 1.00 91.38 87 GLU A C 1
ATOM 703 O O . GLU A 1 87 ? -12.052 5.452 18.634 1.00 91.38 87 GLU A O 1
ATOM 708 N N . ARG A 1 88 ? -9.994 6.167 18.118 1.00 92.75 88 ARG A N 1
ATOM 709 C CA . ARG A 1 88 ? -9.648 6.559 19.499 1.00 92.75 88 ARG A CA 1
ATOM 710 C C . ARG A 1 88 ? -10.310 7.850 19.977 1.00 92.75 88 ARG A C 1
ATOM 712 O O . ARG A 1 88 ? -10.446 8.048 21.183 1.00 92.75 88 ARG A O 1
ATOM 719 N N . HIS A 1 89 ? -10.653 8.756 19.066 1.00 92.62 89 HIS A N 1
ATOM 720 C CA . HIS A 1 89 ? -11.055 10.119 19.418 1.00 92.62 89 HIS A CA 1
ATOM 721 C C . HIS A 1 89 ? -12.446 10.512 18.921 1.00 92.62 89 HIS A C 1
ATOM 723 O O . HIS A 1 89 ? -12.861 11.638 19.178 1.00 92.62 89 HIS A O 1
ATOM 729 N N . ASP A 1 90 ? -13.185 9.611 18.274 1.00 90.94 90 ASP A N 1
ATOM 730 C CA . ASP A 1 90 ? -14.521 9.886 17.743 1.00 90.94 90 ASP A CA 1
ATOM 731 C C . ASP A 1 90 ? -15.460 10.445 18.825 1.00 90.94 90 ASP A C 1
ATOM 733 O O . ASP A 1 90 ? -15.952 11.564 18.702 1.00 90.94 90 ASP A O 1
ATOM 737 N N . ALA A 1 91 ? -15.636 9.718 19.934 1.00 90.25 91 ALA A N 1
ATOM 738 C CA . ALA A 1 91 ? -16.498 10.148 21.036 1.00 90.25 91 ALA A CA 1
ATOM 739 C C . ALA A 1 91 ? -16.028 11.465 21.699 1.00 90.25 91 ALA A C 1
ATOM 741 O O . ALA A 1 91 ? -16.823 12.406 21.730 1.00 90.25 91 ALA A O 1
ATOM 742 N N . PRO A 1 92 ? -14.752 11.619 22.118 1.00 93.12 92 PRO A N 1
ATOM 743 C CA . PRO A 1 92 ? -14.251 12.891 22.648 1.00 93.12 92 PRO A CA 1
ATOM 744 C C . PRO A 1 92 ? -14.416 14.086 21.697 1.00 93.12 92 PRO A C 1
ATOM 746 O O . PRO A 1 92 ? -14.693 15.199 22.139 1.00 93.12 92 PRO A O 1
ATOM 749 N N . MET A 1 93 ? -14.243 13.888 20.384 1.00 92.31 93 ME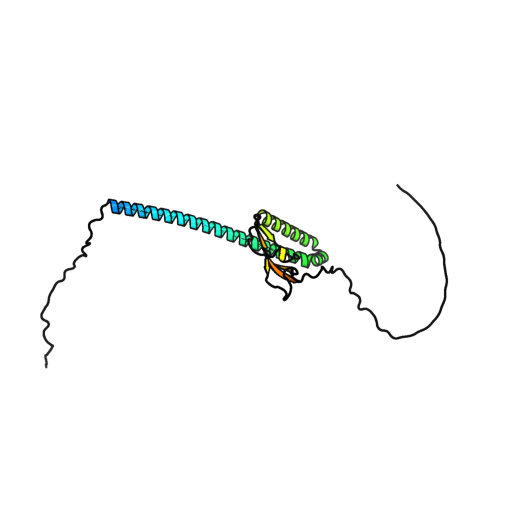T A N 1
ATOM 750 C CA . MET A 1 93 ? -14.426 14.963 19.406 1.00 92.31 93 MET A CA 1
ATOM 751 C C . MET A 1 93 ? -15.899 15.353 19.253 1.00 92.31 93 MET A C 1
ATOM 753 O O . MET A 1 93 ? -16.192 16.544 19.133 1.00 92.31 93 MET A O 1
ATOM 757 N N . ARG A 1 94 ? -16.825 14.387 19.296 1.00 91.44 94 ARG A N 1
ATOM 758 C CA . ARG A 1 94 ? -18.268 14.679 19.288 1.00 91.44 94 ARG A CA 1
ATOM 759 C C . ARG A 1 94 ? -18.718 15.389 20.561 1.00 91.44 94 ARG A C 1
ATOM 761 O O . ARG A 1 94 ? -19.440 16.376 20.485 1.00 91.44 94 ARG A O 1
ATOM 768 N N . GLU A 1 95 ? -18.228 14.967 21.724 1.00 93.62 95 GLU A N 1
ATOM 769 C CA . GLU A 1 95 ? -18.492 15.651 23.001 1.00 93.62 95 GLU A CA 1
ATOM 770 C C . GLU A 1 95 ? -17.989 17.103 22.999 1.00 93.62 95 GLU A C 1
ATOM 772 O O . GLU A 1 95 ? -18.623 17.989 23.571 1.00 93.62 95 GLU A O 1
ATOM 777 N N . ALA A 1 96 ? -16.884 17.372 22.299 1.00 93.94 96 ALA A N 1
ATOM 778 C CA . ALA A 1 96 ? -16.354 18.717 22.093 1.00 93.94 96 ALA A CA 1
ATOM 779 C C . ALA A 1 96 ? -17.105 19.537 21.018 1.00 93.94 96 ALA A C 1
ATOM 781 O O . ALA A 1 96 ? -16.721 20.678 20.749 1.00 93.94 96 ALA A O 1
ATOM 782 N N . GLY A 1 97 ? -18.151 18.985 20.388 1.00 94.12 97 GLY A N 1
ATOM 783 C CA . GLY A 1 97 ? -18.934 19.642 19.334 1.00 94.12 97 GLY A CA 1
ATOM 784 C C . GLY A 1 97 ? -18.214 19.747 17.985 1.00 94.12 97 GLY A C 1
ATOM 785 O O . GLY A 1 97 ? -18.527 20.625 17.179 1.00 94.12 97 GLY A O 1
ATOM 786 N N . LEU A 1 98 ? -17.223 18.887 17.726 1.00 95.00 98 LEU A N 1
ATOM 787 C CA . LEU A 1 98 ? -16.427 18.868 16.493 1.00 95.00 98 LEU A CA 1
ATOM 788 C C . LEU A 1 98 ? -16.980 17.889 15.440 1.00 95.00 98 LEU A C 1
ATOM 790 O O . LEU A 1 98 ? -16.217 17.340 14.645 1.00 95.00 98 LEU A O 1
ATOM 794 N N . ASP A 1 99 ? -18.299 17.692 15.388 1.00 93.50 99 ASP A N 1
ATOM 795 C CA . ASP A 1 99 ? -18.948 16.707 14.504 1.00 93.50 99 ASP A CA 1
ATOM 796 C C . ASP A 1 99 ? -18.607 16.919 13.022 1.00 93.50 99 ASP A C 1
ATOM 798 O O . ASP A 1 99 ? -18.275 15.994 12.285 1.00 93.50 99 ASP A O 1
ATOM 802 N N . THR A 1 100 ? -18.591 18.174 12.573 1.00 93.81 100 THR A N 1
ATOM 803 C CA . THR A 1 100 ? -18.225 18.493 11.183 1.00 93.81 100 THR A CA 1
ATOM 804 C C . THR A 1 100 ? -16.767 18.139 10.865 1.00 93.81 100 THR A C 1
ATOM 806 O O . THR A 1 100 ? -16.443 17.747 9.740 1.00 93.81 100 THR A O 1
ATOM 809 N N . ALA A 1 101 ? -15.864 18.237 11.844 1.00 92.00 101 ALA A N 1
ATOM 810 C CA . ALA A 1 101 ? -14.466 17.859 11.670 1.00 92.00 101 ALA A CA 1
ATOM 811 C C . ALA A 1 101 ? -14.310 16.331 11.596 1.00 92.00 101 ALA A C 1
ATOM 813 O O . ALA A 1 101 ? -13.588 15.832 10.733 1.00 92.00 101 ALA A O 1
ATOM 814 N N . THR A 1 102 ? -15.022 15.571 12.434 1.00 93.62 102 THR A N 1
ATOM 815 C CA . THR A 1 102 ? -14.980 14.099 12.391 1.00 93.62 102 THR A CA 1
ATOM 816 C C . THR A 1 102 ? -15.584 13.560 11.095 1.00 93.62 102 THR A C 1
ATOM 818 O O . THR A 1 102 ? -14.996 12.682 10.454 1.00 93.62 102 THR A O 1
ATOM 821 N N . GLU A 1 103 ? -16.694 14.135 10.628 1.00 94.12 103 GLU A N 1
ATOM 822 C CA . GLU A 1 103 ? -17.307 13.791 9.342 1.00 94.12 103 GLU A CA 1
ATOM 823 C C . GLU A 1 103 ? -16.382 14.090 8.156 1.00 94.12 103 GLU A C 1
ATOM 825 O O . GLU A 1 103 ? -16.221 13.252 7.263 1.00 94.12 103 GLU A O 1
ATOM 830 N N . THR A 1 104 ? -15.735 15.261 8.141 1.00 95.12 104 THR A N 1
ATOM 831 C CA . THR A 1 104 ? -14.819 15.637 7.051 1.00 95.12 104 THR A CA 1
ATOM 832 C C . THR A 1 104 ? -13.574 14.755 7.014 1.00 95.12 104 THR A C 1
ATOM 834 O O . THR A 1 104 ? -13.188 14.310 5.931 1.00 95.12 104 THR A O 1
ATOM 837 N N . LEU A 1 105 ? -12.983 14.428 8.167 1.00 94.50 105 LEU A N 1
ATOM 838 C CA . LEU A 1 105 ? -11.866 13.483 8.257 1.00 94.50 105 LEU A CA 1
ATOM 839 C C . LEU A 1 105 ? -12.276 12.073 7.814 1.00 94.50 105 LEU A C 1
ATOM 841 O O . LEU A 1 105 ? -11.557 11.433 7.047 1.00 94.50 105 LEU A O 1
ATOM 845 N N . THR A 1 106 ? -13.465 11.616 8.206 1.00 94.94 106 THR A N 1
ATOM 846 C CA . THR A 1 106 ? -14.010 10.320 7.774 1.00 94.94 106 THR A CA 1
ATOM 847 C C . THR A 1 106 ? -14.238 10.285 6.260 1.00 94.94 106 THR A C 1
ATOM 849 O O . THR A 1 106 ? -13.914 9.299 5.589 1.00 94.94 106 THR A O 1
ATOM 852 N N . ALA A 1 107 ? -14.764 11.367 5.682 1.00 95.06 107 ALA A N 1
ATOM 853 C CA . ALA A 1 107 ? -14.953 11.490 4.240 1.00 95.06 107 ALA A CA 1
ATOM 854 C C . ALA A 1 107 ? -13.613 11.518 3.487 1.00 95.06 107 ALA A C 1
ATOM 856 O O . ALA A 1 107 ? -13.481 10.873 2.443 1.00 95.06 107 ALA A O 1
ATOM 857 N N . LEU A 1 108 ? -12.609 12.219 4.026 1.00 95.81 108 LEU A N 1
ATOM 858 C CA . LEU A 1 108 ? -11.252 12.249 3.484 1.00 95.81 108 LEU A CA 1
ATOM 859 C C . LEU A 1 108 ? -10.621 10.852 3.500 1.00 95.81 108 LEU A C 1
ATOM 861 O O . LEU A 1 108 ? -10.143 10.403 2.459 1.00 95.81 108 LEU A O 1
ATOM 865 N N . HIS A 1 109 ? -10.694 10.147 4.632 1.00 95.00 109 HIS A N 1
ATOM 866 C CA . HIS A 1 109 ? -10.225 8.769 4.772 1.00 95.00 109 HIS A CA 1
ATOM 867 C C . HIS A 1 109 ? -10.847 7.863 3.698 1.00 95.00 109 HIS A C 1
ATOM 869 O O . HIS A 1 109 ? -10.137 7.237 2.911 1.00 95.00 109 HIS A O 1
ATOM 875 N N . ARG A 1 110 ? -12.183 7.864 3.577 1.00 95.06 110 ARG A N 1
ATOM 876 C CA . ARG A 1 110 ? -12.899 7.064 2.565 1.00 95.06 110 ARG A CA 1
ATOM 877 C C . ARG A 1 110 ? -12.484 7.422 1.139 1.00 95.06 110 ARG A C 1
ATOM 879 O O . ARG A 1 110 ? -12.342 6.538 0.295 1.00 95.06 110 ARG A O 1
ATOM 886 N N . ARG A 1 111 ? -12.297 8.712 0.847 1.00 95.62 111 ARG A N 1
ATOM 887 C CA . ARG A 1 111 ? -11.883 9.175 -0.481 1.00 95.62 111 ARG A CA 1
ATOM 888 C C . ARG A 1 111 ? -10.468 8.715 -0.819 1.00 95.62 111 ARG A C 1
ATOM 890 O O . ARG A 1 111 ? -10.259 8.228 -1.925 1.00 95.62 111 ARG A O 1
ATOM 897 N N . LEU A 1 112 ? -9.525 8.855 0.108 1.00 93.75 112 LEU A N 1
ATOM 898 C CA . 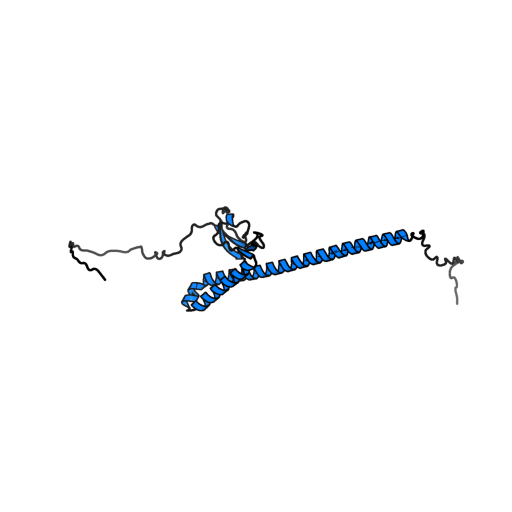LEU A 1 112 ? -8.138 8.426 -0.073 1.00 93.75 112 LEU A CA 1
ATOM 899 C C . LEU A 1 112 ? -8.040 6.903 -0.228 1.00 93.75 112 LEU A C 1
ATOM 901 O O . LEU A 1 112 ? -7.398 6.437 -1.166 1.00 93.75 112 LEU A O 1
ATOM 905 N N . ALA A 1 113 ? -8.766 6.139 0.592 1.00 93.25 113 ALA A N 1
ATOM 906 C CA . ALA A 1 113 ? -8.848 4.685 0.463 1.00 93.25 113 ALA A CA 1
ATOM 907 C C . ALA A 1 113 ? -9.402 4.265 -0.908 1.00 93.25 113 ALA A C 1
ATOM 909 O O . ALA A 1 113 ? -8.851 3.388 -1.570 1.00 93.25 113 ALA A O 1
ATOM 910 N N . LYS A 1 114 ? -10.448 4.948 -1.391 1.00 94.88 114 LYS A N 1
ATOM 911 C CA . LYS A 1 114 ? -11.018 4.692 -2.719 1.00 94.88 114 LYS A CA 1
ATOM 912 C C . LYS A 1 114 ? -10.045 5.024 -3.851 1.00 94.88 114 LYS A C 1
ATOM 914 O O . LYS A 1 114 ? -10.015 4.311 -4.851 1.00 94.88 114 LYS A O 1
ATOM 919 N N . VAL A 1 115 ? -9.261 6.094 -3.712 1.00 94.31 115 VAL A N 1
ATOM 920 C CA . VAL A 1 115 ? -8.216 6.436 -4.687 1.00 94.31 115 VAL A CA 1
ATOM 921 C C . VAL A 1 115 ? -7.149 5.344 -4.711 1.00 94.31 115 VAL A C 1
ATOM 923 O O . VAL A 1 115 ? -6.843 4.852 -5.793 1.00 94.31 115 VAL A O 1
ATOM 926 N N . LEU A 1 116 ? -6.655 4.905 -3.551 1.00 92.75 116 LEU A N 1
ATOM 927 C CA . LEU A 1 116 ? -5.675 3.821 -3.461 1.00 92.75 116 LEU A CA 1
ATOM 928 C C . LEU A 1 116 ? -6.200 2.539 -4.129 1.00 92.75 116 LEU A C 1
ATOM 930 O O . LEU A 1 116 ? -5.549 1.992 -5.018 1.00 92.75 116 LEU A O 1
ATOM 934 N N . GLN A 1 117 ? -7.437 2.149 -3.824 1.00 92.12 117 GLN A N 1
ATOM 935 C CA . GLN A 1 117 ? -8.079 0.994 -4.451 1.00 92.12 117 GLN A CA 1
ATOM 936 C C . GLN A 1 117 ? -8.226 1.149 -5.970 1.00 92.12 117 GLN A C 1
ATOM 938 O O . GLN A 1 117 ? -7.983 0.205 -6.713 1.00 92.12 117 GLN A O 1
ATOM 943 N N . SER A 1 118 ? -8.558 2.347 -6.464 1.00 92.69 118 SER A N 1
ATOM 944 C CA . SER A 1 118 ? -8.670 2.602 -7.908 1.00 92.69 118 SER A CA 1
ATOM 945 C C . SER A 1 118 ? -7.342 2.495 -8.667 1.00 92.69 118 SER A C 1
ATOM 947 O O . SER A 1 118 ? -7.352 2.349 -9.887 1.00 92.69 118 SER A O 1
ATOM 949 N N . THR A 1 119 ? -6.208 2.538 -7.959 1.00 90.50 119 THR A N 1
ATOM 950 C CA . THR A 1 119 ? -4.876 2.284 -8.534 1.00 90.50 119 THR A CA 1
ATOM 951 C C . THR A 1 119 ? -4.504 0.801 -8.582 1.00 90.50 119 THR A C 1
ATOM 953 O O . THR A 1 119 ? -3.407 0.464 -9.016 1.00 90.50 119 THR A O 1
ATOM 956 N N . GLY A 1 120 ? -5.414 -0.084 -8.166 1.00 90.75 120 GLY A N 1
ATOM 957 C CA . GLY A 1 120 ? -5.201 -1.526 -8.134 1.00 90.75 120 GLY A CA 1
ATOM 958 C C . GLY A 1 120 ? -4.486 -2.028 -6.883 1.00 90.75 120 GLY A C 1
ATOM 959 O O . GLY A 1 120 ? -3.988 -3.149 -6.887 1.00 90.75 120 GLY A O 1
ATOM 960 N N . VAL A 1 121 ? -4.406 -1.208 -5.829 1.00 93.44 121 VAL A N 1
ATOM 961 C CA . VAL A 1 121 ? -3.765 -1.553 -4.554 1.00 93.44 121 VAL A CA 1
ATOM 962 C C . VAL A 1 121 ? -4.821 -1.653 -3.457 1.00 93.44 121 VAL A C 1
ATOM 964 O O . VAL A 1 121 ? -5.558 -0.705 -3.189 1.00 93.44 121 VAL A O 1
ATOM 967 N N . ARG A 1 122 ? -4.865 -2.795 -2.779 1.00 92.44 122 ARG A N 1
ATOM 968 C CA . ARG A 1 122 ? -5.704 -3.069 -1.615 1.00 92.44 122 ARG A CA 1
ATOM 969 C C . ARG A 1 122 ? -4.871 -3.020 -0.346 1.00 92.44 122 ARG A C 1
ATOM 971 O O . ARG A 1 122 ? -3.776 -3.572 -0.277 1.00 92.44 122 ARG A O 1
ATOM 978 N N . MET A 1 123 ? -5.430 -2.366 0.660 1.00 93.38 123 MET A N 1
ATOM 979 C CA . MET A 1 123 ? -4.876 -2.331 2.004 1.00 93.38 123 MET A CA 1
ATOM 980 C C . MET A 1 123 ? -5.410 -3.525 2.799 1.00 93.38 123 MET A C 1
ATOM 982 O O . MET A 1 123 ? -6.612 -3.790 2.762 1.00 93.38 123 MET A O 1
ATOM 986 N N . ILE A 1 124 ? -4.524 -4.224 3.503 1.00 91.38 124 ILE A N 1
ATOM 987 C CA . ILE A 1 124 ? -4.852 -5.325 4.410 1.00 91.38 124 ILE A CA 1
ATOM 988 C C . ILE A 1 124 ? -4.593 -4.837 5.833 1.00 91.38 124 ILE A C 1
ATOM 990 O O . ILE A 1 124 ? -3.466 -4.485 6.178 1.00 91.38 124 ILE A O 1
ATOM 994 N N . ASP A 1 125 ? -5.640 -4.820 6.647 1.00 90.12 125 ASP A N 1
ATOM 995 C CA . ASP A 1 125 ? -5.581 -4.461 8.061 1.00 90.12 125 ASP A CA 1
ATOM 996 C C . ASP A 1 125 ? -6.286 -5.563 8.865 1.00 90.12 125 ASP A C 1
ATOM 998 O O . ASP A 1 125 ? -7.499 -5.489 9.062 1.00 90.12 125 ASP A O 1
ATOM 1002 N N . PRO A 1 126 ? -5.560 -6.632 9.242 1.00 89.88 126 PRO A N 1
ATOM 1003 C CA . PRO A 1 126 ? -6.161 -7.874 9.723 1.00 89.88 126 PRO A CA 1
ATOM 1004 C C . PRO A 1 126 ? -6.516 -7.848 11.218 1.00 89.88 126 PRO A C 1
ATOM 1006 O O . PRO A 1 126 ? -6.559 -8.902 11.843 1.00 89.88 126 PRO A O 1
ATOM 1009 N N . VAL A 1 127 ? -6.741 -6.675 11.825 1.00 90.56 127 VAL A N 1
ATOM 1010 C CA . VAL A 1 127 ? -7.088 -6.578 13.257 1.00 90.56 127 VAL A CA 1
ATOM 1011 C C . VAL A 1 127 ? -8.332 -7.409 13.568 1.00 90.56 127 VAL A C 1
ATOM 1013 O O . VAL A 1 127 ? -9.363 -7.274 12.911 1.00 90.56 127 VAL A O 1
ATOM 1016 N N . GLY A 1 128 ? -8.231 -8.255 14.594 1.00 87.75 128 GLY A N 1
ATOM 1017 C CA . GLY A 1 128 ? -9.290 -9.161 15.033 1.00 87.75 128 GLY A CA 1
ATOM 1018 C C . GLY A 1 128 ? -9.401 -10.457 14.226 1.00 87.75 128 GLY A C 1
ATOM 1019 O O . GLY A 1 128 ? -10.197 -11.324 14.588 1.00 87.75 128 GLY A O 1
ATOM 1020 N N . GLU A 1 129 ? -8.617 -10.637 13.158 1.00 90.00 129 GLU A N 1
ATOM 1021 C CA . GLU A 1 129 ? -8.629 -11.877 12.385 1.00 90.00 129 GLU A CA 1
ATOM 1022 C C . GLU A 1 129 ? -7.773 -12.976 13.041 1.00 90.00 129 GLU A C 1
ATOM 1024 O O . GLU A 1 129 ? -6.736 -12.693 13.658 1.00 90.00 129 GLU A O 1
ATOM 1029 N N . PRO A 1 130 ? -8.174 -14.255 12.908 1.00 91.19 130 PRO A N 1
ATOM 1030 C CA . PRO A 1 130 ? -7.367 -15.373 13.372 1.00 91.19 130 PRO A CA 1
ATOM 1031 C C . PRO A 1 130 ? -6.089 -15.476 12.536 1.00 91.19 130 PRO A C 1
ATOM 1033 O O . PRO A 1 130 ? -6.134 -15.501 11.304 1.00 91.19 130 PRO A O 1
ATOM 1036 N N . TYR A 1 131 ? -4.944 -15.616 13.204 1.00 88.75 131 TYR A N 1
ATOM 1037 C CA . TYR A 1 131 ? -3.629 -15.660 12.563 1.00 88.75 131 TYR A CA 1
ATOM 1038 C C . TYR A 1 131 ? -3.522 -16.666 11.398 1.00 88.75 131 TYR A C 1
ATOM 1040 O O . TYR A 1 131 ? -2.977 -16.294 10.359 1.00 88.75 131 TYR A O 1
ATOM 1048 N N . PRO A 1 132 ? -4.090 -17.891 11.463 1.00 89.69 132 PRO A N 1
ATOM 1049 C CA . PRO A 1 132 ? -4.012 -18.840 10.352 1.00 89.69 132 PRO A CA 1
ATOM 1050 C C . PRO A 1 132 ? -4.643 -18.352 9.041 1.00 89.69 132 PRO A C 1
ATOM 1052 O O . PRO A 1 132 ? -4.267 -18.848 7.985 1.00 89.69 132 PRO A O 1
ATOM 1055 N N . ALA A 1 133 ? -5.605 -17.425 9.092 1.00 89.00 133 ALA A N 1
ATOM 1056 C CA . ALA A 1 133 ? -6.250 -16.884 7.894 1.00 89.00 133 ALA A CA 1
ATOM 1057 C C . ALA A 1 133 ? -5.393 -15.817 7.196 1.00 89.00 133 ALA A C 1
ATOM 1059 O O . ALA A 1 133 ? -5.526 -15.613 5.992 1.00 89.00 133 ALA A O 1
ATOM 1060 N N . VAL A 1 134 ? -4.511 -15.156 7.949 1.00 89.69 134 VAL A N 1
ATOM 1061 C CA . VAL A 1 134 ? -3.747 -13.984 7.494 1.00 89.69 134 VAL A CA 1
ATOM 1062 C C . VAL A 1 134 ? -2.240 -14.222 7.445 1.00 89.69 134 VAL A C 1
ATOM 1064 O O . VAL A 1 134 ? -1.510 -13.366 6.952 1.00 89.69 134 VAL A O 1
ATOM 1067 N N . ALA A 1 135 ? -1.777 -15.396 7.888 1.00 88.25 135 ALA A N 1
ATOM 1068 C CA . ALA A 1 135 ? -0.366 -15.763 7.985 1.00 88.25 135 ALA A CA 1
ATOM 1069 C C . ALA A 1 135 ? 0.421 -15.521 6.684 1.00 88.25 135 ALA A C 1
ATOM 1071 O O . ALA A 1 135 ? 1.554 -15.046 6.736 1.00 88.25 135 ALA A O 1
ATOM 1072 N N . ASP A 1 136 ? -0.192 -15.766 5.521 1.00 89.81 136 ASP A N 1
ATOM 1073 C CA . ASP A 1 136 ? 0.438 -15.586 4.204 1.00 89.81 136 ASP A CA 1
ATOM 1074 C C . ASP A 1 136 ? 0.689 -14.110 3.833 1.00 89.81 136 ASP A C 1
ATOM 1076 O O . ASP A 1 136 ? 1.406 -13.809 2.874 1.00 89.81 136 ASP A O 1
ATOM 1080 N N . HIS A 1 137 ? 0.088 -13.169 4.566 1.00 90.31 137 HIS A N 1
ATOM 1081 C CA . HIS A 1 137 ? 0.111 -11.736 4.269 1.00 90.31 137 HIS A CA 1
ATOM 1082 C C . HIS A 1 137 ? 0.600 -10.882 5.447 1.00 90.31 137 HIS A C 1
ATOM 1084 O O . HIS A 1 137 ? 0.549 -9.653 5.369 1.00 90.31 137 HIS A O 1
ATOM 1090 N N . THR A 1 138 ? 1.092 -11.503 6.523 1.00 90.31 138 THR A N 1
ATOM 1091 C CA . THR A 1 138 ? 1.496 -10.817 7.760 1.00 90.31 138 THR A CA 1
ATOM 1092 C C . THR A 1 138 ? 2.931 -11.133 8.177 1.00 90.31 138 THR A C 1
ATOM 1094 O O . THR A 1 138 ? 3.391 -12.259 8.033 1.00 90.31 138 THR A O 1
ATOM 1097 N N . ASP A 1 139 ? 3.613 -10.149 8.759 1.00 92.50 139 ASP A N 1
ATOM 1098 C CA . ASP A 1 139 ? 4.884 -10.280 9.469 1.00 92.50 139 ASP A CA 1
ATOM 1099 C C . ASP A 1 139 ? 4.659 -10.028 10.969 1.00 92.50 139 ASP A C 1
ATOM 1101 O O . ASP A 1 139 ? 4.167 -8.974 11.379 1.00 92.50 139 ASP A O 1
ATOM 1105 N N . VAL A 1 140 ? 4.997 -11.008 11.805 1.00 91.25 140 VAL A N 1
ATOM 1106 C CA . VAL A 1 140 ? 4.687 -10.985 13.240 1.00 91.25 140 VAL A CA 1
ATOM 1107 C C . VAL A 1 140 ? 5.838 -10.341 14.009 1.00 91.25 140 VAL A C 1
ATOM 1109 O O . VAL A 1 140 ? 6.924 -10.912 14.111 1.00 91.25 140 VAL A O 1
ATOM 1112 N N . LYS A 1 141 ? 5.605 -9.166 14.607 1.00 90.50 141 LYS A N 1
ATOM 1113 C CA . LYS A 1 141 ? 6.621 -8.462 15.417 1.00 90.50 141 LYS A CA 1
ATOM 1114 C C . LYS A 1 141 ? 6.643 -8.885 16.878 1.00 90.50 141 LYS A C 1
ATOM 1116 O O . LYS A 1 141 ? 7.676 -8.770 17.533 1.00 90.50 141 LYS A O 1
ATOM 1121 N N . GLY A 1 142 ? 5.524 -9.375 17.396 1.00 83.62 142 GLY A N 1
ATOM 1122 C CA . GLY A 1 142 ? 5.449 -9.886 18.756 1.00 83.62 142 GLY A CA 1
ATOM 1123 C C . GLY A 1 142 ? 4.358 -10.928 18.891 1.00 83.62 142 GLY A C 1
ATOM 1124 O O . GLY A 1 142 ? 3.279 -10.810 18.309 1.00 83.62 142 GLY A O 1
ATOM 1125 N N . ARG A 1 143 ? 4.696 -11.968 19.646 1.00 87.38 143 ARG A N 1
ATOM 1126 C CA . ARG A 1 143 ? 3.888 -13.161 19.841 1.00 87.38 143 ARG A CA 1
ATOM 1127 C C . ARG A 1 143 ? 3.914 -13.538 21.326 1.00 87.38 143 ARG A C 1
ATOM 1129 O O . ARG A 1 143 ? 4.999 -13.531 21.914 1.00 87.38 143 ARG A O 1
ATOM 1136 N N . PRO A 1 144 ? 2.773 -13.899 21.928 1.00 83.31 144 PRO A N 1
ATOM 1137 C CA . PRO A 1 144 ? 2.737 -14.441 23.278 1.00 83.31 144 PRO A CA 1
ATOM 1138 C C . PRO A 1 144 ? 3.408 -15.826 23.301 1.00 83.31 144 PRO A C 1
ATOM 1140 O O . PRO A 1 144 ? 3.234 -16.638 22.388 1.00 83.31 144 PRO A O 1
ATOM 1143 N N . GLY A 1 145 ? 4.207 -16.096 24.334 1.00 76.62 145 GLY A N 1
ATOM 1144 C CA . GLY A 1 145 ? 4.836 -17.408 24.520 1.00 76.62 145 GLY A CA 1
ATOM 1145 C C . GLY A 1 145 ? 3.802 -18.522 24.738 1.00 76.62 145 GLY A C 1
ATOM 1146 O O . GLY A 1 145 ? 2.716 -18.267 25.252 1.00 76.62 145 GLY A O 1
ATOM 1147 N N . ASP A 1 146 ? 4.143 -19.750 24.336 1.00 74.31 146 ASP A N 1
ATOM 1148 C CA . ASP A 1 146 ? 3.399 -20.996 24.615 1.00 74.31 146 ASP A CA 1
ATOM 1149 C C . ASP A 1 146 ? 1.934 -21.081 24.136 1.00 74.31 146 ASP A C 1
ATOM 1151 O O . ASP A 1 146 ? 1.176 -21.936 24.589 1.00 74.31 146 ASP A O 1
ATOM 1155 N N . THR A 1 147 ? 1.525 -20.255 23.170 1.00 81.75 147 THR A N 1
ATOM 1156 C CA . THR A 1 147 ? 0.187 -20.337 22.554 1.00 81.75 147 THR A CA 1
ATOM 1157 C C . THR A 1 147 ? 0.268 -20.914 21.137 1.00 81.75 147 THR A C 1
ATOM 1159 O O . THR A 1 147 ? 1.104 -20.476 20.343 1.00 81.75 147 THR A O 1
ATOM 1162 N N . ASP A 1 148 ? -0.587 -21.895 20.818 1.00 84.62 148 ASP A N 1
ATOM 1163 C CA . ASP A 1 148 ? -0.734 -22.467 19.466 1.00 84.62 148 ASP A CA 1
ATOM 1164 C C . ASP A 1 148 ? -1.168 -21.381 18.468 1.00 84.62 148 ASP A C 1
ATOM 1166 O O . ASP A 1 148 ? -2.053 -20.585 18.776 1.00 84.62 148 ASP A O 1
ATOM 1170 N N . ASP A 1 149 ? -0.590 -21.383 17.263 1.00 82.12 149 ASP A N 1
ATOM 1171 C CA . ASP A 1 149 ? -0.893 -20.451 16.163 1.00 82.12 149 ASP A CA 1
ATOM 1172 C C . ASP A 1 149 ? -2.389 -20.396 15.847 1.00 82.12 149 ASP A C 1
ATOM 1174 O O . ASP A 1 149 ? -2.916 -19.356 15.462 1.00 82.12 149 ASP A O 1
ATOM 1178 N N . ARG A 1 150 ? -3.086 -21.519 16.034 1.00 85.12 150 ARG A N 1
ATOM 1179 C CA . ARG A 1 150 ? -4.535 -21.632 15.815 1.00 85.12 150 ARG A CA 1
ATOM 1180 C C . ARG A 1 150 ? -5.370 -20.831 16.804 1.00 85.12 150 ARG A C 1
ATOM 1182 O O . ARG A 1 150 ? -6.510 -20.502 16.496 1.00 85.12 150 ARG A O 1
ATOM 1189 N N . ASN A 1 151 ? -4.797 -20.534 17.963 1.00 85.56 151 ASN A N 1
ATOM 1190 C CA . ASN A 1 151 ? -5.425 -19.787 19.040 1.00 85.56 151 ASN A CA 1
ATOM 1191 C C . ASN A 1 151 ? -4.869 -18.362 19.122 1.00 85.56 151 ASN A C 1
ATOM 1193 O O . ASN A 1 151 ? -5.014 -17.725 20.159 1.00 85.56 151 ASN A O 1
ATOM 1197 N N . LEU A 1 152 ? -4.196 -17.878 18.076 1.00 88.25 152 LEU A N 1
ATOM 1198 C CA . LEU A 1 152 ? -3.714 -16.506 17.998 1.00 88.25 152 LEU A CA 1
ATOM 1199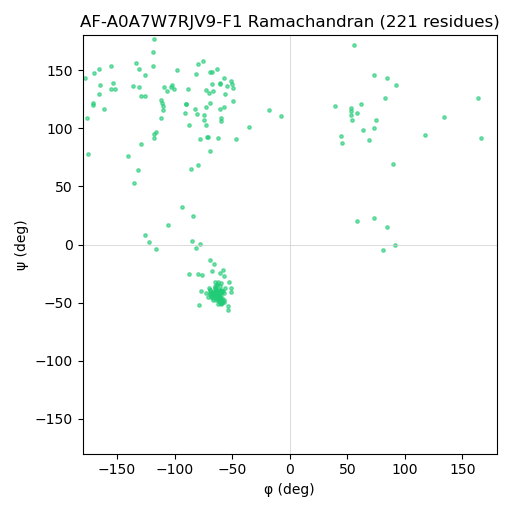 C C . LEU A 1 152 ? -4.632 -15.675 17.108 1.00 88.25 152 LEU A C 1
ATOM 1201 O O . LEU A 1 152 ? -5.023 -16.104 16.020 1.00 88.25 152 LEU A O 1
ATOM 1205 N N . VAL A 1 153 ? -4.929 -14.466 17.564 1.00 92.06 153 VAL A N 1
ATOM 1206 C CA . VAL A 1 153 ? -5.615 -13.426 16.795 1.00 92.06 153 VAL A CA 1
ATOM 1207 C C . VAL A 1 153 ? -4.706 -12.214 16.667 1.00 92.06 153 VAL A C 1
ATOM 1209 O O . VAL A 1 153 ? -3.804 -12.000 17.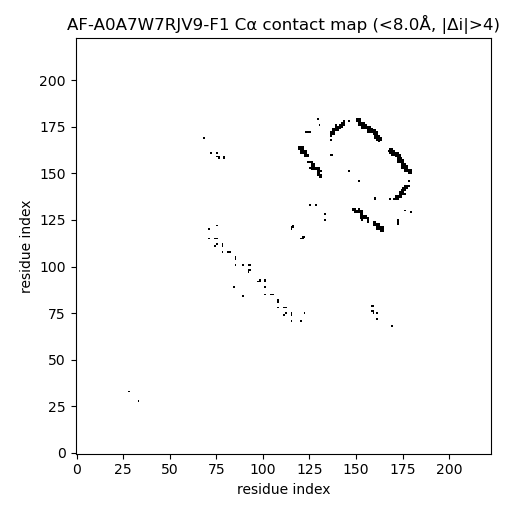483 1.00 92.06 153 VAL A O 1
ATOM 1212 N N . VAL A 1 154 ? -4.908 -11.434 15.612 1.00 90.94 154 VAL A N 1
ATOM 1213 C CA . VAL A 1 154 ? -4.199 -10.168 15.434 1.00 90.94 154 VAL A CA 1
ATOM 1214 C C . VAL A 1 154 ? -4.783 -9.134 16.393 1.00 90.94 154 VAL A C 1
ATOM 1216 O O . VAL A 1 154 ? -5.876 -8.620 16.168 1.00 90.94 154 VAL A O 1
ATOM 1219 N N . ALA A 1 155 ? -4.027 -8.804 17.436 1.00 89.25 155 ALA A N 1
ATOM 1220 C CA . ALA A 1 155 ? -4.393 -7.789 18.421 1.00 89.25 155 ALA A CA 1
ATOM 1221 C C . ALA A 1 155 ? -4.319 -6.381 17.822 1.00 89.25 155 ALA A C 1
ATOM 1223 O O . ALA A 1 155 ? -5.183 -5.529 18.012 1.00 89.25 155 ALA A O 1
ATOM 1224 N N . GLN A 1 156 ? -3.228 -6.127 17.098 1.00 90.06 156 GLN A N 1
ATOM 1225 C CA . GLN A 1 156 ? -2.904 -4.805 16.594 1.00 90.06 156 GLN A CA 1
ATOM 1226 C C . GLN A 1 156 ? -2.091 -4.898 15.308 1.00 90.06 156 GLN A C 1
ATOM 1228 O O . GLN A 1 156 ? -1.075 -5.592 15.247 1.00 90.06 156 GLN A O 1
ATOM 1233 N N . THR A 1 157 ? -2.485 -4.104 14.316 1.00 93.19 157 THR A N 1
ATOM 1234 C CA . THR A 1 157 ? -1.678 -3.823 13.128 1.00 93.19 157 THR A CA 1
ATOM 1235 C C . THR A 1 157 ? -0.817 -2.588 13.385 1.00 93.19 157 THR A C 1
ATOM 1237 O O . THR A 1 157 ? -1.335 -1.502 13.657 1.00 93.19 157 THR A O 1
ATOM 1240 N N . ILE A 1 158 ? 0.503 -2.741 13.298 1.00 90.06 158 ILE A N 1
ATOM 1241 C CA . ILE A 1 158 ? 1.474 -1.640 13.375 1.00 90.06 158 ILE A CA 1
ATOM 1242 C C . ILE A 1 158 ? 1.530 -0.922 12.028 1.00 90.06 158 ILE A C 1
ATOM 1244 O O . ILE A 1 158 ? 1.376 0.295 11.955 1.00 90.06 158 ILE A O 1
ATOM 1248 N N . SER A 1 159 ? 1.724 -1.708 10.968 1.00 90.56 159 SER A N 1
ATOM 1249 C CA . SER A 1 159 ? 1.853 -1.240 9.592 1.00 90.56 159 SER A CA 1
ATOM 1250 C C . SER A 1 159 ? 0.891 -2.045 8.721 1.00 90.56 159 SER A C 1
ATOM 1252 O O . SER A 1 159 ? 0.949 -3.277 8.763 1.00 90.56 159 SER A O 1
ATOM 1254 N N . PRO A 1 160 ? 0.028 -1.404 7.919 1.00 93.19 160 PRO A N 1
ATOM 1255 C CA . PRO A 1 160 ? -0.906 -2.128 7.068 1.00 93.19 160 PRO A CA 1
ATOM 1256 C C . PRO A 1 160 ? -0.171 -2.882 5.952 1.00 93.19 160 PRO A C 1
ATOM 1258 O O . PRO A 1 160 ? 0.860 -2.435 5.440 1.00 93.19 160 PRO A O 1
ATOM 1261 N N . GLY A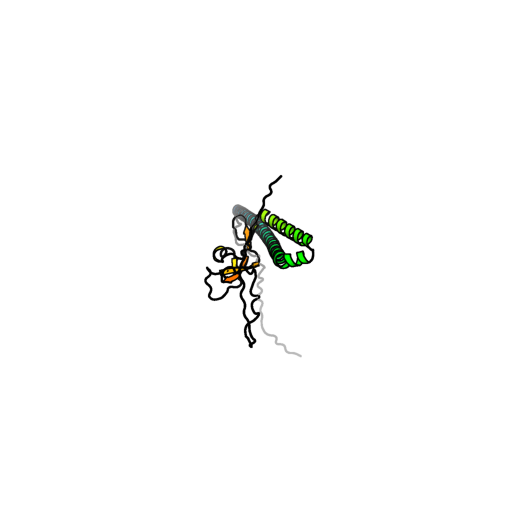 1 161 ? -0.733 -4.020 5.555 1.00 93.44 161 GLY A N 1
ATOM 1262 C CA . GLY A 1 161 ? -0.273 -4.799 4.411 1.00 93.44 161 GLY A CA 1
ATOM 1263 C C . GLY A 1 161 ? -0.780 -4.210 3.100 1.00 93.44 161 GLY A C 1
ATOM 1264 O O . GLY A 1 161 ? -1.809 -3.532 3.059 1.00 93.44 161 GLY A O 1
ATOM 1265 N N . LEU A 1 162 ? -0.061 -4.480 2.014 1.00 93.81 162 LEU A N 1
ATOM 1266 C CA . LEU A 1 162 ? -0.422 -4.052 0.668 1.00 93.81 162 LEU A CA 1
ATOM 1267 C C . LEU A 1 162 ? -0.467 -5.237 -0.281 1.00 93.81 162 LEU A C 1
ATOM 1269 O O . LEU A 1 162 ? 0.517 -5.963 -0.433 1.00 93.81 162 LEU A O 1
ATOM 1273 N N . LEU A 1 163 ? -1.582 -5.357 -0.986 1.00 94.19 163 LEU A N 1
ATOM 1274 C CA . LEU A 1 163 ? -1.825 -6.402 -1.965 1.00 94.19 163 LEU A CA 1
ATOM 1275 C C . LEU A 1 163 ? -2.335 -5.775 -3.261 1.00 94.19 163 LEU A C 1
ATOM 1277 O O . LEU A 1 163 ? -3.169 -4.875 -3.234 1.00 94.19 163 LEU A O 1
ATOM 1281 N N . LEU A 1 164 ? -1.814 -6.213 -4.398 1.00 92.00 164 LEU A N 1
ATOM 1282 C CA . LEU A 1 164 ? -2.331 -5.814 -5.702 1.00 92.00 164 LEU A CA 1
ATOM 1283 C C . LEU A 1 164 ? -3.646 -6.540 -6.006 1.00 92.00 164 LEU A C 1
ATOM 1285 O O . LEU A 1 164 ? -3.933 -7.607 -5.471 1.00 92.00 164 LEU A O 1
ATOM 1289 N N . ASP A 1 165 ? -4.456 -5.973 -6.896 1.00 89.31 165 ASP A N 1
ATOM 1290 C CA . ASP A 1 165 ? -5.732 -6.566 -7.318 1.00 89.31 165 ASP A CA 1
ATOM 1291 C C . ASP A 1 165 ? -5.601 -7.973 -7.929 1.00 89.31 165 ASP A C 1
ATOM 1293 O O . ASP A 1 165 ? -6.575 -8.728 -7.933 1.00 89.31 165 ASP A O 1
ATOM 1297 N N . ASP A 1 166 ? -4.418 -8.327 -8.432 1.00 87.12 166 ASP A N 1
ATOM 1298 C CA . ASP A 1 166 ? -4.080 -9.654 -8.954 1.00 87.12 166 ASP A CA 1
ATOM 1299 C C . ASP A 1 166 ? -3.698 -10.673 -7.862 1.00 87.12 166 ASP A C 1
ATOM 1301 O O . ASP A 1 166 ? -3.489 -11.848 -8.168 1.00 87.12 166 ASP A O 1
ATOM 1305 N N . GLY A 1 167 ? -3.652 -10.251 -6.596 1.00 87.25 167 GLY A N 1
ATOM 1306 C CA . GLY A 1 167 ? -3.262 -11.082 -5.461 1.00 87.25 167 GLY A CA 1
ATOM 1307 C C . GLY A 1 167 ? -1.771 -11.036 -5.130 1.00 87.25 167 GLY A C 1
ATOM 1308 O O . GLY A 1 167 ? -1.360 -11.690 -4.172 1.00 87.25 167 GLY A O 1
ATOM 1309 N N . GLU A 1 168 ? -0.947 -10.288 -5.873 1.00 91.00 168 GLU A N 1
ATOM 1310 C CA . GLU A 1 168 ? 0.475 -10.151 -5.551 1.00 91.00 168 GLU A CA 1
ATOM 1311 C C . GLU A 1 168 ? 0.651 -9.332 -4.263 1.00 91.00 168 GLU A C 1
ATOM 1313 O O . GLU A 1 168 ? 0.232 -8.175 -4.161 1.00 91.00 168 GLU A O 1
ATOM 1318 N N . LEU A 1 169 ? 1.299 -9.931 -3.261 1.00 91.62 169 LEU A N 1
ATOM 1319 C CA . LEU A 1 169 ? 1.636 -9.245 -2.020 1.00 91.62 169 LEU A CA 1
ATOM 1320 C C . LEU A 1 169 ? 2.801 -8.282 -2.272 1.00 91.62 169 LEU A C 1
ATOM 1322 O O . LEU A 1 169 ? 3.937 -8.705 -2.486 1.00 91.62 169 LEU A O 1
ATOM 1326 N N . LEU A 1 170 ? 2.528 -6.980 -2.208 1.00 90.62 170 LEU A N 1
ATOM 1327 C CA . LEU A 1 170 ? 3.564 -5.951 -2.296 1.00 90.62 170 LEU A CA 1
ATOM 1328 C C . LEU A 1 170 ? 4.329 -5.825 -0.985 1.00 90.62 170 LEU A C 1
ATOM 1330 O O . LEU A 1 170 ? 5.541 -5.611 -0.986 1.00 90.62 170 LEU A O 1
ATOM 1334 N N . ARG A 1 171 ? 3.609 -5.910 0.138 1.00 90.81 171 ARG A N 1
ATOM 1335 C CA . ARG A 1 171 ? 4.195 -5.801 1.471 1.00 90.81 171 ARG A CA 1
ATOM 1336 C C . ARG A 1 171 ? 3.325 -6.506 2.512 1.00 90.81 171 ARG A C 1
ATOM 1338 O O . ARG A 1 171 ? 2.116 -6.272 2.511 1.00 90.81 171 ARG A O 1
ATOM 1345 N N . PRO A 1 172 ? 3.908 -7.316 3.410 1.00 93.75 172 PRO A N 1
ATOM 1346 C CA . PRO A 1 172 ? 3.155 -7.922 4.500 1.00 93.75 172 PRO A CA 1
ATOM 1347 C C . PRO A 1 172 ? 2.715 -6.870 5.528 1.00 93.75 172 PRO A C 1
ATOM 1349 O O . PRO A 1 172 ? 3.416 -5.878 5.745 1.00 93.75 172 PRO A O 1
ATOM 1352 N N . ALA A 1 173 ? 1.567 -7.102 6.163 1.00 93.88 173 ALA A N 1
ATOM 1353 C CA . ALA A 1 173 ? 1.111 -6.317 7.307 1.00 93.88 173 ALA A CA 1
ATOM 1354 C C . ALA A 1 173 ? 1.954 -6.660 8.539 1.00 93.88 173 ALA A C 1
ATOM 1356 O O . ALA A 1 173 ? 2.146 -7.832 8.840 1.00 93.88 173 ALA A O 1
ATOM 1357 N N . GLU A 1 174 ? 2.440 -5.666 9.273 1.00 93.25 174 GLU A N 1
ATOM 1358 C CA . GLU A 1 174 ? 3.185 -5.907 10.510 1.00 93.25 174 GLU A CA 1
ATOM 1359 C C . GLU A 1 174 ? 2.220 -5.943 11.690 1.00 93.25 174 GLU A C 1
ATOM 1361 O O . GLU A 1 174 ? 1.520 -4.961 11.945 1.00 93.25 174 GLU A O 1
ATOM 1366 N N . VAL A 1 175 ? 2.188 -7.062 12.412 1.00 93.75 175 VAL A N 1
ATOM 1367 C CA . VAL A 1 175 ? 1.160 -7.329 13.424 1.00 93.75 175 VAL A CA 1
ATOM 1368 C C . VAL A 1 175 ? 1.738 -7.784 14.761 1.00 93.75 175 VAL A C 1
ATOM 1370 O O . VAL A 1 175 ? 2.790 -8.429 14.832 1.00 93.75 175 VAL A O 1
ATOM 1373 N N . PHE A 1 176 ? 1.009 -7.470 15.829 1.00 92.19 176 PHE A N 1
ATOM 1374 C CA . PHE A 1 176 ? 1.129 -8.113 17.131 1.00 92.19 176 PHE A CA 1
ATOM 1375 C C . PHE A 1 176 ? 0.010 -9.131 17.298 1.00 92.19 176 PHE A C 1
ATOM 1377 O O . PHE A 1 176 ? -1.152 -8.846 17.003 1.00 92.19 176 PHE A O 1
ATOM 1384 N N . LEU A 1 177 ? 0.376 -10.316 17.775 1.00 91.81 177 LEU A N 1
ATOM 1385 C CA . LEU A 1 177 ? -0.573 -11.376 18.076 1.00 91.81 177 LEU A CA 1
ATOM 1386 C C . LEU A 1 177 ? -0.895 -11.385 19.567 1.00 91.81 177 LEU A C 1
ATOM 1388 O O . LEU A 1 177 ? -0.037 -11.083 20.396 1.00 91.81 177 LEU A O 1
ATOM 1392 N N . GLU A 1 178 ? -2.106 -11.808 19.895 1.00 92.06 178 GLU A N 1
ATOM 1393 C CA . GLU A 1 178 ? -2.542 -12.113 21.256 1.00 92.06 178 GLU A CA 1
ATOM 1394 C C . GLU A 1 178 ? -3.276 -13.460 21.270 1.00 92.06 178 GLU A C 1
ATOM 1396 O O . GLU A 1 178 ? -3.745 -13.916 20.219 1.00 92.06 178 GLU A O 1
ATOM 1401 N N . PRO A 1 179 ? -3.327 -14.162 22.418 1.00 87.94 179 PRO A N 1
ATOM 1402 C CA . PRO A 1 179 ? -4.173 -15.340 22.512 1.00 87.94 179 PRO A CA 1
ATOM 1403 C C . PRO A 1 179 ? -5.626 -14.922 22.277 1.00 87.94 179 PRO A C 1
ATOM 1405 O O . PRO A 1 179 ? -6.062 -13.895 22.785 1.00 87.94 179 PRO A O 1
ATOM 1408 N N . ALA A 1 180 ? -6.372 -15.733 21.533 1.00 81.12 180 ALA A N 1
ATOM 1409 C CA . ALA A 1 180 ? -7.795 -15.556 21.311 1.00 81.12 180 ALA A CA 1
ATOM 1410 C C . ALA A 1 180 ? -8.531 -15.650 22.654 1.00 81.12 180 ALA A C 1
ATOM 1412 O O . ALA A 1 180 ? -8.900 -16.733 23.114 1.00 81.12 180 ALA A O 1
ATOM 1413 N N . THR A 1 181 ? -8.721 -14.515 23.313 1.00 67.62 181 THR A N 1
ATOM 1414 C CA . THR A 1 181 ? -9.727 -14.365 24.352 1.00 67.62 181 THR A CA 1
ATOM 1415 C C . THR A 1 181 ? -11.083 -14.402 23.657 1.00 67.62 181 THR A C 1
ATOM 1417 O O . THR A 1 181 ? -11.300 -13.743 22.639 1.00 67.62 181 THR A O 1
ATOM 1420 N N . ALA A 1 182 ? -11.999 -15.234 24.160 1.00 46.53 182 ALA A N 1
ATOM 1421 C CA . ALA A 1 182 ? -13.397 -15.144 23.754 1.00 46.53 182 ALA A CA 1
ATOM 1422 C C . ALA A 1 182 ? -13.846 -13.677 23.905 1.00 46.53 182 ALA A C 1
ATOM 1424 O O . ALA A 1 182 ? -13.399 -13.032 24.855 1.00 46.53 182 ALA A O 1
ATOM 1425 N N . PRO A 1 183 ? -14.655 -13.133 22.980 1.00 48.62 183 PRO A N 1
ATOM 1426 C CA . PRO A 1 183 ? -14.973 -11.713 22.976 1.00 48.62 183 PRO A CA 1
ATOM 1427 C C . PRO A 1 183 ? -15.660 -11.341 24.291 1.00 48.62 183 PRO A C 1
ATOM 1429 O O . PRO A 1 183 ? -16.823 -11.680 24.502 1.00 48.62 183 PRO A O 1
ATOM 1432 N N . GLU A 1 184 ? -14.944 -10.656 25.183 1.00 41.78 184 GLU A N 1
ATOM 1433 C CA . GLU A 1 184 ? -15.586 -9.896 26.243 1.00 41.78 184 GLU A CA 1
ATOM 1434 C C . GLU A 1 184 ? -16.213 -8.672 25.583 1.00 41.78 184 GLU A C 1
ATOM 1436 O O . GLU A 1 184 ? -15.542 -7.703 25.215 1.00 41.78 184 GLU A O 1
ATOM 1441 N N . GLU A 1 185 ? -17.531 -8.751 25.414 1.00 42.25 185 GLU 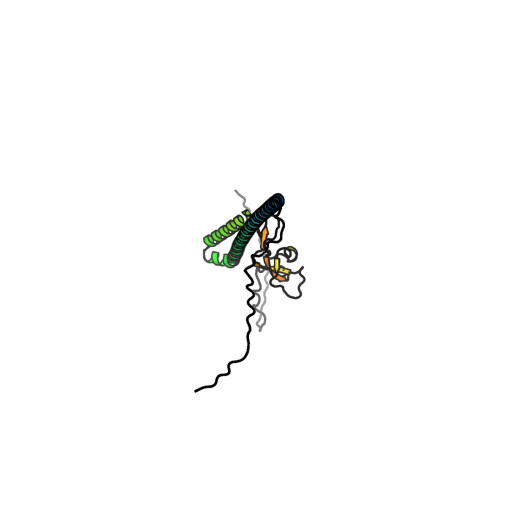A N 1
ATOM 1442 C CA . GLU A 1 185 ? -18.419 -7.600 25.468 1.00 42.25 185 GLU A CA 1
ATOM 1443 C C . GLU A 1 185 ? -18.045 -6.766 26.701 1.00 42.25 185 GLU A C 1
ATOM 1445 O O . GLU A 1 185 ? -18.557 -6.969 27.796 1.00 42.25 185 GLU A O 1
ATOM 1450 N N . THR A 1 186 ? -17.141 -5.802 26.552 1.00 40.69 186 THR A N 1
ATOM 1451 C CA . THR A 1 186 ? -16.952 -4.754 27.559 1.00 40.69 186 THR A CA 1
ATOM 1452 C C . THR A 1 186 ? -18.041 -3.704 27.369 1.00 40.69 186 THR A C 1
ATOM 1454 O O . THR A 1 186 ? -17.809 -2.565 26.972 1.00 40.69 186 THR A O 1
ATOM 1457 N N . ALA A 1 187 ? -19.267 -4.129 27.666 1.00 39.44 187 ALA A N 1
ATOM 1458 C CA . ALA A 1 187 ? -20.394 -3.281 27.993 1.00 39.44 187 ALA A CA 1
ATOM 1459 C C . ALA A 1 187 ? -20.834 -3.619 29.421 1.00 39.44 187 ALA A C 1
ATOM 1461 O O . ALA A 1 187 ? -21.683 -4.472 29.634 1.00 39.44 187 ALA A O 1
ATOM 1462 N N . GLY A 1 188 ? -20.263 -2.889 30.379 1.00 35.47 188 GLY A N 1
ATOM 1463 C CA . GLY A 1 188 ? -20.884 -2.651 31.676 1.00 35.47 188 GLY A CA 1
ATOM 1464 C C . GLY A 1 188 ? -20.695 -3.721 32.751 1.00 35.47 188 GLY A C 1
ATOM 1465 O O . GLY A 1 188 ? -20.785 -4.915 32.519 1.00 35.47 188 GLY A O 1
ATOM 1466 N N . GLU A 1 189 ? -20.562 -3.204 33.972 1.00 37.06 189 GLU A N 1
ATOM 1467 C CA . GLU A 1 189 ? -21.038 -3.854 35.194 1.00 37.06 189 GLU A CA 1
ATOM 1468 C C . GLU A 1 189 ? -20.065 -4.795 35.916 1.00 37.06 189 GLU A C 1
ATOM 1470 O O . GLU A 1 189 ? -20.304 -5.981 36.077 1.00 37.06 189 GLU A O 1
ATOM 1475 N N . LEU A 1 190 ? -19.021 -4.200 36.502 1.00 39.50 190 LEU A N 1
ATOM 1476 C CA . LEU A 1 190 ? -18.663 -4.497 37.896 1.00 39.50 190 LEU A CA 1
ATOM 1477 C C . LEU A 1 190 ? -18.437 -3.184 38.656 1.00 39.50 190 LEU A C 1
ATOM 1479 O O . LEU A 1 190 ? -17.352 -2.860 39.132 1.00 39.50 190 LEU A O 1
ATOM 1483 N N . ALA A 1 191 ? -19.523 -2.418 38.760 1.00 44.12 191 ALA A N 1
ATOM 1484 C CA . ALA A 1 191 ? -19.784 -1.576 39.916 1.00 44.12 191 ALA A CA 1
ATOM 1485 C C . ALA A 1 191 ? -20.498 -2.435 40.976 1.00 44.12 191 ALA A C 1
ATOM 1487 O O . ALA A 1 191 ? -21.652 -2.194 41.294 1.00 44.12 191 ALA A O 1
ATOM 1488 N N . GLU A 1 192 ? -19.815 -3.447 41.510 1.00 44.25 192 GLU A N 1
ATOM 1489 C CA . GLU A 1 192 ? -20.241 -4.169 42.714 1.00 44.25 192 GLU A CA 1
ATOM 1490 C C . GLU A 1 192 ? -19.015 -4.481 43.578 1.00 44.25 192 GLU A C 1
ATOM 1492 O O . GLU A 1 192 ? -18.522 -5.598 43.650 1.00 44.25 192 GLU A O 1
ATOM 1497 N N . GLU A 1 193 ? -18.521 -3.456 44.270 1.00 39.56 193 GLU A N 1
ATOM 1498 C CA . GLU A 1 193 ? -17.843 -3.654 45.554 1.00 39.56 193 GLU A CA 1
ATOM 1499 C C . GLU A 1 193 ? -18.354 -2.596 46.542 1.00 39.56 193 GLU A C 1
ATOM 1501 O O . GLU A 1 193 ? -17.622 -1.809 47.139 1.00 39.56 193 GLU A O 1
ATOM 1506 N N . ALA A 1 194 ? -19.683 -2.544 46.664 1.00 38.69 194 ALA A N 1
ATOM 1507 C CA . ALA A 1 194 ? -20.368 -1.910 47.773 1.00 38.69 194 ALA A CA 1
ATOM 1508 C C . ALA A 1 194 ? -21.011 -3.005 48.632 1.00 38.69 194 ALA A C 1
ATOM 1510 O O . ALA A 1 194 ? -21.942 -3.679 48.209 1.00 38.69 194 ALA A O 1
ATOM 1511 N N . ALA A 1 195 ? -20.518 -3.088 49.867 1.00 39.06 195 ALA A N 1
ATOM 1512 C CA . ALA A 1 195 ? -21.162 -3.668 51.040 1.00 39.06 195 ALA A CA 1
ATOM 1513 C C . ALA A 1 195 ? -21.279 -5.201 51.121 1.00 39.06 195 ALA A C 1
ATOM 1515 O O . ALA A 1 195 ? -22.278 -5.784 50.713 1.00 39.06 195 ALA A O 1
ATOM 1516 N N . ASN A 1 196 ? -20.371 -5.812 51.893 1.00 34.66 196 ASN A N 1
ATOM 1517 C CA . ASN A 1 196 ? -20.817 -6.547 53.080 1.00 34.66 196 ASN A CA 1
ATOM 1518 C C . ASN A 1 196 ? -19.676 -6.789 54.083 1.00 34.66 196 ASN A C 1
ATOM 1520 O O . ASN A 1 196 ? -18.739 -7.511 53.778 1.00 34.66 196 ASN A O 1
ATOM 1524 N N . GLU A 1 197 ? -19.777 -6.226 55.288 1.00 32.09 197 GLU A N 1
ATOM 1525 C CA . GLU A 1 197 ? -19.811 -7.023 56.525 1.00 32.09 197 GLU A CA 1
ATOM 1526 C C . GLU A 1 197 ? -20.276 -6.155 57.720 1.00 32.09 197 GLU A C 1
ATOM 1528 O O . GLU A 1 197 ? -20.113 -4.931 57.696 1.00 32.09 197 GLU A O 1
ATOM 1533 N N . PRO A 1 198 ? -20.924 -6.757 58.740 1.00 45.44 198 PRO A N 1
ATOM 1534 C CA . PRO A 1 198 ? -21.999 -6.128 59.504 1.00 45.44 198 PRO A CA 1
ATOM 1535 C C . PRO A 1 198 ? -21.694 -5.951 61.005 1.00 45.44 198 PRO A C 1
ATOM 1537 O O . PRO A 1 198 ? -20.809 -6.586 61.572 1.00 45.44 198 PRO A O 1
ATOM 1540 N N . ALA A 1 199 ? -22.498 -5.124 61.681 1.00 31.77 199 ALA A N 1
ATOM 1541 C CA . ALA A 1 199 ? -22.603 -5.027 63.144 1.00 31.77 199 ALA A CA 1
ATOM 1542 C C . ALA A 1 199 ? -24.007 -4.468 63.520 1.00 31.77 199 ALA A C 1
ATOM 1544 O O . ALA A 1 199 ? -24.620 -3.810 62.680 1.00 31.77 199 ALA A O 1
ATOM 1545 N N . PRO A 1 200 ? -24.572 -4.759 64.712 1.00 45.56 200 PRO A N 1
ATOM 1546 C CA . PRO A 1 200 ? -25.833 -5.501 64.819 1.00 45.56 200 PRO A CA 1
ATOM 1547 C C . PRO A 1 200 ? -27.012 -4.746 65.475 1.00 45.56 200 PRO A C 1
ATOM 1549 O O . PRO A 1 200 ? -26.863 -3.645 65.988 1.00 45.56 200 PRO A O 1
ATOM 1552 N N . GLU A 1 201 ? -28.162 -5.441 65.490 1.00 33.00 201 GLU A N 1
ATOM 1553 C CA . GLU A 1 201 ? -29.318 -5.323 66.405 1.00 33.00 201 GLU A CA 1
ATOM 1554 C C . GLU A 1 201 ? -30.065 -3.981 66.523 1.00 33.00 201 GLU A C 1
ATOM 1556 O O . GLU A 1 201 ? -29.610 -3.060 67.197 1.00 33.00 201 GLU A O 1
ATOM 1561 N N . GLN A 1 202 ? -31.332 -3.966 66.069 1.00 36.34 202 GLN A N 1
ATOM 1562 C CA . GLN A 1 202 ? -32.472 -3.672 66.959 1.00 36.34 202 GLN A CA 1
ATOM 1563 C C . GLN A 1 202 ? -33.863 -3.907 66.325 1.00 36.34 202 GLN A C 1
ATOM 1565 O O . GLN A 1 202 ? -34.256 -3.277 65.353 1.00 36.34 202 GLN A O 1
ATOM 1570 N N . THR A 1 203 ? -34.600 -4.819 66.970 1.00 33.16 203 THR A N 1
ATOM 1571 C CA . THR A 1 203 ? -36.020 -4.748 67.386 1.00 33.16 203 THR A CA 1
ATOM 1572 C C . THR A 1 203 ? -37.156 -4.404 66.400 1.00 33.16 203 THR A C 1
ATOM 1574 O O . THR A 1 203 ? -37.402 -3.248 66.088 1.00 33.16 203 THR A O 1
ATOM 1577 N N . ALA A 1 204 ? -38.005 -5.427 66.217 1.00 32.12 204 ALA A N 1
ATOM 1578 C CA . ALA A 1 204 ? -39.424 -5.471 66.619 1.00 32.12 204 ALA A CA 1
ATOM 1579 C C . ALA A 1 204 ? -40.557 -5.043 65.655 1.00 32.12 204 ALA A C 1
ATOM 1581 O O . ALA A 1 204 ? -40.561 -3.966 65.078 1.00 32.12 204 ALA A O 1
ATOM 1582 N N . ALA A 1 205 ? -41.595 -5.901 65.706 1.00 35.56 205 ALA A N 1
ATOM 1583 C CA . ALA A 1 205 ? -43.023 -5.721 65.394 1.00 35.56 205 ALA A CA 1
ATOM 1584 C C . ALA A 1 205 ? -43.411 -5.654 63.897 1.00 35.56 205 ALA A C 1
ATOM 1586 O O . ALA A 1 205 ? -43.033 -4.737 63.189 1.00 35.56 205 ALA A O 1
ATOM 1587 N N . ALA A 1 206 ? -44.039 -6.679 63.304 1.00 33.47 206 ALA A N 1
ATOM 1588 C CA . ALA A 1 206 ? -45.406 -7.213 63.488 1.00 33.47 206 ALA A CA 1
ATOM 1589 C C . ALA A 1 206 ? -46.503 -6.452 62.704 1.00 33.47 206 ALA A C 1
ATOM 1591 O O . ALA A 1 206 ? -46.696 -5.260 62.905 1.00 33.47 206 ALA A O 1
ATOM 1592 N N . GLY A 1 207 ? -47.280 -7.205 61.903 1.00 30.33 207 GLY A N 1
ATOM 1593 C CA . GLY A 1 207 ? -48.581 -6.825 61.309 1.00 30.33 207 GLY A CA 1
ATOM 1594 C C . GLY A 1 207 ? -48.574 -6.795 59.771 1.00 30.33 207 GLY A C 1
ATOM 1595 O O . GLY A 1 207 ? -48.060 -5.852 59.192 1.00 30.33 207 GLY A O 1
ATOM 1596 N N . SER A 1 208 ? -48.963 -7.862 59.052 1.00 35.72 208 SER A N 1
ATOM 1597 C CA . SER A 1 208 ? -50.339 -8.156 58.565 1.00 35.72 208 SER A CA 1
ATOM 1598 C C . SER A 1 208 ? -51.114 -6.931 58.077 1.00 35.72 208 SER A C 1
ATOM 1600 O O . SER A 1 208 ? -51.349 -6.098 58.936 1.00 35.72 208 SER A O 1
ATOM 1602 N N . ILE A 1 209 ? -51.530 -6.872 56.787 1.00 37.44 209 ILE A N 1
ATOM 1603 C CA . ILE A 1 209 ? -52.910 -6.883 56.181 1.00 37.44 209 ILE A CA 1
ATOM 1604 C C . ILE A 1 209 ? -52.737 -6.892 54.626 1.00 37.44 209 ILE A C 1
ATOM 1606 O O . ILE A 1 209 ? -52.053 -6.032 54.094 1.00 37.44 209 ILE A O 1
ATOM 1610 N N . ALA A 1 210 ? -53.018 -7.971 53.882 1.00 36.56 210 ALA A N 1
ATOM 1611 C CA . ALA A 1 210 ? -54.226 -8.307 53.091 1.00 36.56 210 ALA A CA 1
ATOM 1612 C C . ALA A 1 210 ? -54.766 -7.293 52.030 1.00 36.56 210 ALA A C 1
ATOM 1614 O O . ALA A 1 210 ? -55.292 -6.249 52.382 1.00 36.56 210 ALA A O 1
ATOM 1615 N N . LYS A 1 211 ? -54.758 -7.749 50.756 1.00 34.94 211 LYS A N 1
ATOM 1616 C CA . LYS A 1 211 ? -55.877 -7.866 49.774 1.00 34.94 211 LYS A CA 1
ATOM 1617 C C . LYS A 1 211 ? -56.653 -6.621 49.267 1.00 34.94 211 LYS A C 1
ATOM 1619 O O . LYS A 1 211 ? -57.408 -6.039 50.030 1.00 34.94 211 LYS A O 1
ATOM 1624 N N . ALA A 1 212 ? -56.620 -6.410 47.937 1.00 39.78 212 ALA A N 1
ATOM 1625 C CA . ALA A 1 212 ? -57.715 -6.091 46.969 1.00 39.78 212 ALA A CA 1
ATOM 1626 C C . ALA A 1 212 ? -57.049 -5.540 45.674 1.00 39.78 212 ALA A C 1
ATOM 1628 O O . ALA A 1 212 ? -56.143 -4.730 45.803 1.00 39.78 212 ALA A O 1
ATOM 1629 N N . ALA A 1 213 ? -57.236 -6.007 44.431 1.00 41.72 213 ALA A N 1
ATOM 1630 C CA . ALA A 1 213 ? -58.422 -6.314 43.613 1.00 41.72 213 ALA A CA 1
ATOM 1631 C C . ALA A 1 213 ? -59.308 -5.090 43.285 1.00 41.72 213 ALA A C 1
ATOM 1633 O O . ALA A 1 213 ? -60.125 -4.712 44.116 1.00 41.72 213 ALA A O 1
ATOM 1634 N N . HIS A 1 214 ? -59.124 -4.529 42.080 1.00 38.69 214 HIS A N 1
ATOM 1635 C CA . HIS A 1 214 ? -60.117 -3.895 41.182 1.00 38.69 214 HIS A CA 1
ATOM 1636 C C . HIS A 1 214 ? -59.391 -3.639 39.827 1.00 38.69 214 HIS A C 1
ATOM 1638 O O . HIS A 1 214 ? -58.258 -3.165 39.875 1.00 38.69 214 HIS A O 1
ATOM 1644 N N . GLU A 1 215 ? -59.787 -4.130 38.635 1.00 41.31 215 GLU A N 1
ATOM 1645 C CA . GLU A 1 215 ? -61.031 -3.884 37.852 1.00 41.31 215 GLU A CA 1
ATOM 1646 C C . GLU A 1 215 ? -61.224 -2.366 37.661 1.00 41.31 215 GLU A C 1
ATOM 1648 O O . GLU A 1 215 ? -61.259 -1.647 38.649 1.00 41.31 215 GLU A O 1
ATOM 1653 N N . GLU A 1 216 ? -61.100 -1.781 36.467 1.00 45.12 216 GLU A N 1
ATOM 1654 C CA . GLU A 1 216 ? -62.015 -1.794 35.303 1.00 45.12 216 GLU A CA 1
ATOM 1655 C C . GLU A 1 216 ? -61.328 -0.993 34.155 1.00 45.12 216 GLU A C 1
ATOM 1657 O O . GLU A 1 216 ? -60.461 -0.170 34.452 1.00 45.12 216 GLU A O 1
ATOM 1662 N N . GLU A 1 217 ? -61.477 -1.400 32.880 1.00 42.50 217 GLU A N 1
ATOM 1663 C CA . GLU A 1 217 ? -62.204 -0.673 31.789 1.00 42.50 217 GLU A CA 1
ATOM 1664 C C . GLU A 1 217 ? -61.446 0.566 31.256 1.00 42.50 217 GLU A C 1
ATOM 1666 O O . GLU A 1 217 ? -60.697 1.204 31.979 1.00 42.50 217 GLU A O 1
ATOM 1671 N N . GLU A 1 218 ? -61.460 1.002 30.000 1.00 49.22 218 GLU A N 1
ATOM 1672 C CA . GLU A 1 218 ? -62.252 0.839 28.771 1.00 49.22 218 GLU A CA 1
ATOM 1673 C C . GLU A 1 218 ? -61.310 1.426 27.676 1.00 49.22 218 GLU A C 1
ATOM 1675 O O . GLU A 1 218 ? -60.479 2.292 27.957 1.00 49.22 218 GLU A O 1
ATOM 1680 N N . GLU A 1 219 ? -61.155 0.818 26.502 1.00 49.19 219 GLU A N 1
ATOM 1681 C CA . GLU A 1 219 ? -61.889 1.209 25.286 1.00 49.19 219 GLU A CA 1
ATOM 1682 C C . GLU A 1 219 ? -61.746 2.707 24.934 1.00 49.19 219 GLU A C 1
ATOM 1684 O O . GLU A 1 219 ? -62.331 3.560 25.581 1.00 49.19 219 GLU A O 1
ATOM 1689 N N . GLU A 1 220 ? -60.984 3.042 23.888 1.00 54.19 220 GLU A N 1
ATOM 1690 C CA . GLU A 1 220 ? -61.591 3.688 22.718 1.00 54.19 220 GLU A CA 1
ATOM 1691 C C . GLU A 1 220 ? -60.630 3.783 21.529 1.00 54.19 220 GLU A C 1
ATOM 1693 O O . GLU A 1 220 ? -59.405 3.878 21.633 1.00 54.19 220 GLU A O 1
ATOM 1698 N N . ASP A 1 221 ? -61.278 3.690 20.384 1.00 60.72 221 ASP A N 1
ATOM 1699 C CA . ASP A 1 221 ? -60.818 3.400 19.046 1.00 60.72 221 ASP A CA 1
ATOM 1700 C C . ASP A 1 221 ? -60.918 4.690 18.212 1.00 60.72 221 ASP A C 1
ATOM 1702 O O . ASP A 1 221 ? -61.945 5.360 18.262 1.00 60.72 221 ASP A O 1
ATOM 1706 N N . THR A 1 222 ? -59.861 4.968 17.433 1.00 47.97 222 THR A N 1
ATOM 1707 C CA . THR A 1 222 ? -59.826 5.729 16.156 1.00 47.97 222 THR A CA 1
ATOM 1708 C C . THR A 1 222 ? -60.390 7.171 16.093 1.00 47.97 222 THR A C 1
ATOM 1710 O O . THR A 1 222 ? -60.982 7.666 17.048 1.00 47.97 222 THR A O 1
ATOM 1713 N N . PRO A 1 223 ? -60.211 7.928 14.979 1.00 65.88 223 PRO A N 1
ATOM 1714 C CA . PRO A 1 223 ? -59.530 7.648 13.700 1.00 65.88 223 PRO A CA 1
ATOM 1715 C C . PRO A 1 223 ? -58.304 8.514 13.363 1.00 65.88 223 PRO A C 1
ATOM 1717 O O . PRO A 1 223 ? -58.198 9.667 13.839 1.00 65.88 223 PRO A O 1
#

Radius of gyration: 45.73 Å; Cα contacts (8 Å, |Δi|>4): 173; chains: 1; bounding box: 166×42×113 Å

Sequence (223 aa):
MGNKNKNRRLRQNFTPDRERPPLLDGEPEAPSVVVHRLLKSAKRDQANAVNAVRDEARQQVERQRDRHVGLAWEVATTLHELRGLLERHDAPMREAGLDTATETLTALHRRLAKVLQSTGVRMIDPVGEPYPAVADHTDVKGRPGDTDDRNLVVAQTISPGLLLDDGELLRPAEVFLEPATAPEETAGELAEEAANEPAPEQTAAAGSIAKAAHEEEEEEDTP

Organism: NCBI:txid1783352